Protein AF-H7ELV6-F1 (afdb_monomer)

Nearest PDB structures (foldseek):
  4fs7-assembly1_A  TM=6.264E-01  e=8.150E-05  Bacteroides ovatus ATCC 8483
  6mlx-assembly3_C  TM=6.022E-01  e=8.150E-05  Treponema pallidum
  4gt6-assembly1_A  TM=3.717E-01  e=3.892E-07  Faecalibacterium duncaniae
  4fdw-assembly1_A  TM=3.299E-01  e=2.619E-05  Bacteroides ovatus ATCC 8483
  4fd0-assembly1_A  TM=2.880E-01  e=2.273E-05  Bacteroides caccae ATCC 43185

Secondary structure (DSSP, 8-state):
--HHHHHHHHHHHHHHHHHHHHHHHHHHHHHHTT-TTEEEEEEEE-SSEEEEEEEETTEEEEEEEES-HHHHHHHHHHHHHHHH-TTS-HHHHHHHHHTSSSPBPB--GGGGGG-EE---TTSEEEEEEEEEE---EESS-SEEEEEEEEEE-TTTEE-TTS-----EEEEPTT--EE-TT-EE-TT--EEE--TT--EE-TTTTTT-TT--EEEPPTT----S-----TT--EEE--TT--EE-TTTTTT-TT--EEE--TT--EE-TTTTTT-TT--EEEE-TT--EE-TTTTTT-TT--EEEESS-HHHHHHS---TTHHHH----EEEETTEEEE-

Foldseek 3Di:
DDPVVVVVVVVVVVLVVQQVVLQVVLVVVCVVVVQPAWGKDFLDADQFWTWIWIDGQQETAIWIGGSHSVVCSVQVVQLNVLNSPPVDDLQSSQVSLVPTPTHGEAQDLVRQDSAEGDHHPVQEHEYRHAEEQQEHHYASRQEYEYPHYQEYEACRAVDPPDPHNHAEYEYDPNHAEYEACSHEDQRHAEYEDEQNHQYYYEPVHPNPLNHAEYEDHLNDDCPDPNADDLNHQEYEYDLNNQEQEACQPQNVCNHQAYDDHQNHQEQYASSNANVCNHQEYEAELNHQEYEHNSQFNVQNPAEYEYAADLVSVVNRDYDPCCVPGHNHQWYQYPHGIHGD

Structure (mmCIF, N/CA/C/O backbone):
data_AF-H7ELV6-F1
#
_entry.id   AF-H7ELV6-F1
#
loop_
_atom_site.group_PDB
_atom_site.id
_atom_site.type_symbol
_atom_site.label_atom_id
_atom_site.label_alt_id
_atom_site.label_comp_id
_atom_site.label_asym_id
_atom_site.label_entity_id
_atom_site.label_seq_id
_atom_site.pdbx_PDB_ins_code
_atom_site.Cartn_x
_atom_site.Cartn_y
_atom_site.Cartn_z
_atom_site.occupancy
_atom_site.B_iso_or_equiv
_atom_site.auth_seq_id
_atom_site.auth_comp_id
_atom_site.auth_asym_id
_atom_site.auth_atom_id
_atom_site.pdbx_PDB_model_num
ATOM 1 N N . MET A 1 1 ? -7.374 9.475 54.681 1.00 63.16 1 MET A N 1
ATOM 2 C CA . MET A 1 1 ? -7.732 10.060 53.380 1.00 63.16 1 MET A CA 1
ATOM 3 C C . MET A 1 1 ? -8.240 11.470 53.630 1.00 63.16 1 MET A C 1
ATOM 5 O O . MET A 1 1 ? -9.239 11.604 54.337 1.00 63.16 1 MET A O 1
ATOM 9 N N . ASN A 1 2 ? -7.501 12.491 53.194 1.00 84.44 2 ASN A N 1
ATOM 10 C CA . ASN A 1 2 ? -7.872 13.897 53.400 1.00 84.44 2 ASN A CA 1
ATOM 11 C C . ASN A 1 2 ? -9.104 14.269 52.546 1.00 84.44 2 ASN A C 1
ATOM 13 O O . ASN A 1 2 ? -9.541 13.485 51.697 1.00 84.44 2 ASN A O 1
ATOM 17 N N . ASP A 1 3 ? -9.707 15.432 52.793 1.00 87.44 3 ASP A N 1
ATOM 18 C CA . ASP A 1 3 ? -10.961 15.809 52.123 1.00 87.44 3 ASP A CA 1
ATOM 19 C C . ASP A 1 3 ? -10.804 15.931 50.596 1.00 87.44 3 ASP A C 1
ATOM 21 O O . ASP A 1 3 ? -11.698 15.518 49.856 1.00 87.44 3 ASP A O 1
ATOM 25 N N . ILE A 1 4 ? -9.621 16.334 50.120 1.00 83.31 4 ILE A N 1
ATOM 26 C CA . ILE A 1 4 ? -9.265 16.384 48.691 1.00 83.31 4 ILE A CA 1
ATOM 27 C C . ILE A 1 4 ? -9.230 14.974 48.075 1.00 83.31 4 ILE A C 1
ATOM 29 O O . ILE A 1 4 ? -9.737 14.742 46.977 1.00 83.31 4 ILE A O 1
ATOM 33 N N . GLU A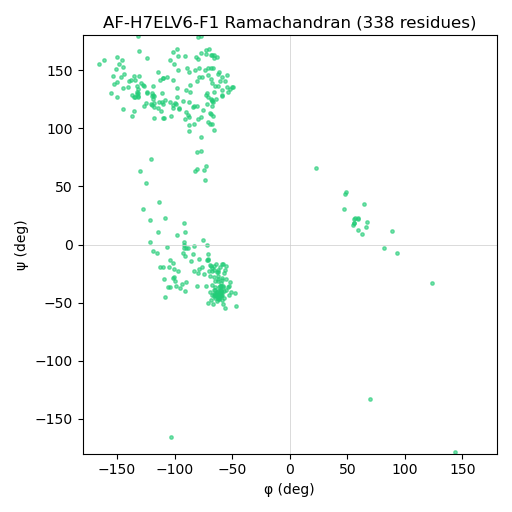 1 5 ? -8.661 13.992 48.770 1.00 81.12 5 GLU A N 1
ATOM 34 C CA . GLU A 1 5 ? -8.611 12.601 48.311 1.00 81.12 5 GLU A CA 1
ATOM 35 C C . GLU A 1 5 ? -10.011 11.956 48.274 1.00 81.12 5 GLU A C 1
ATOM 37 O O . GLU A 1 5 ? -10.306 11.181 47.362 1.00 81.12 5 GLU A O 1
ATOM 42 N N . LYS A 1 6 ? -10.907 12.302 49.213 1.00 80.38 6 LYS A N 1
ATOM 43 C CA . LYS A 1 6 ? -12.321 11.868 49.191 1.00 80.38 6 LYS A CA 1
ATOM 44 C C . LYS A 1 6 ? -13.086 12.455 48.014 1.00 80.38 6 LYS A C 1
ATOM 46 O O . LYS A 1 6 ? -13.849 11.735 47.365 1.00 80.38 6 LYS A O 1
ATOM 51 N N . GLU A 1 7 ? -12.873 13.731 47.725 1.00 81.00 7 GLU A N 1
ATOM 52 C CA . GLU A 1 7 ? -13.510 14.404 46.599 1.00 81.00 7 GLU A CA 1
ATOM 53 C C . GLU A 1 7 ? -13.040 13.818 45.258 1.00 81.00 7 GLU A C 1
ATOM 55 O O . GLU A 1 7 ? -13.865 13.445 44.420 1.00 81.00 7 GLU A O 1
ATOM 60 N N . ASN A 1 8 ? -11.733 13.581 45.109 1.00 73.81 8 ASN A N 1
ATOM 61 C CA . ASN A 1 8 ? -11.161 12.910 43.939 1.00 73.81 8 ASN A CA 1
ATOM 62 C C . ASN A 1 8 ? -11.698 11.479 43.751 1.00 73.81 8 ASN A C 1
ATOM 64 O O . ASN A 1 8 ? -12.028 11.079 42.630 1.00 73.81 8 ASN A O 1
ATOM 68 N N . ALA A 1 9 ? -11.838 10.706 44.833 1.00 77.19 9 ALA A N 1
ATOM 69 C CA . ALA A 1 9 ? -12.403 9.358 44.775 1.00 77.19 9 ALA A CA 1
ATOM 70 C C . ALA A 1 9 ? -13.874 9.364 44.317 1.00 77.19 9 ALA A C 1
ATOM 72 O O . ALA A 1 9 ? -14.276 8.539 43.491 1.00 77.19 9 ALA A O 1
ATOM 73 N N . LYS A 1 10 ? -14.674 10.324 44.802 1.00 78.12 10 LYS A N 1
ATOM 74 C CA . LYS A 1 10 ? -16.074 10.504 44.390 1.00 78.12 10 LYS A CA 1
ATOM 75 C C . LYS A 1 10 ? -16.178 10.874 42.907 1.00 78.12 10 LYS A C 1
ATOM 77 O O . LYS A 1 10 ? -16.979 10.276 42.188 1.00 78.12 10 LYS A O 1
ATOM 82 N N . LEU A 1 11 ? -15.332 11.793 42.438 1.00 71.38 11 LEU A N 1
ATOM 83 C CA . LEU A 1 11 ? -15.274 12.217 41.037 1.00 71.38 11 LEU A CA 1
ATOM 84 C C . LEU A 1 11 ? -14.922 11.048 40.100 1.00 71.38 11 LEU A C 1
ATOM 86 O O . LEU A 1 11 ? -15.542 10.873 39.052 1.00 71.38 11 LEU A O 1
ATOM 90 N N . ASN A 1 12 ? -13.966 10.204 40.499 1.00 72.00 12 ASN A N 1
ATOM 91 C CA . ASN A 1 12 ? -13.575 9.020 39.731 1.00 72.00 12 ASN A CA 1
ATOM 92 C C . ASN A 1 12 ? -14.699 7.981 39.637 1.00 72.00 12 ASN A C 1
ATOM 94 O O . ASN A 1 12 ? -14.910 7.400 38.572 1.00 72.00 12 ASN A O 1
ATOM 98 N N . LYS A 1 13 ? -15.461 7.778 40.719 1.00 76.75 13 LYS A N 1
ATOM 99 C CA . LYS A 1 13 ? -16.608 6.860 40.718 1.00 76.75 13 LYS A CA 1
ATOM 100 C C . LYS A 1 13 ? -17.727 7.342 39.787 1.00 76.75 13 LYS A C 1
ATOM 102 O O . LYS A 1 13 ? -18.306 6.533 39.069 1.00 76.75 13 LYS A O 1
ATOM 107 N N . ILE A 1 14 ? -17.987 8.653 39.743 1.00 70.62 14 ILE A N 1
ATOM 108 C CA . ILE A 1 14 ? -18.952 9.256 38.805 1.00 70.62 14 ILE A CA 1
ATOM 109 C C . ILE A 1 14 ? -18.518 9.020 37.351 1.00 70.62 14 ILE A C 1
ATOM 111 O O . ILE A 1 14 ? -19.332 8.566 36.548 1.00 70.62 14 ILE A O 1
ATOM 115 N N . LYS A 1 15 ? -17.233 9.231 37.026 1.00 67.94 15 LYS A N 1
ATOM 116 C CA . LYS A 1 15 ? -16.690 8.968 35.679 1.00 67.94 15 LYS A CA 1
ATOM 117 C C . LYS A 1 15 ? -16.858 7.509 35.253 1.00 67.94 15 LYS A C 1
ATOM 119 O O . LYS A 1 15 ? -17.277 7.248 34.130 1.00 67.94 15 LYS A O 1
ATOM 124 N N . GLN A 1 16 ? -16.579 6.558 36.149 1.00 70.31 16 GLN A N 1
ATOM 125 C CA . GLN A 1 16 ? -16.774 5.132 35.861 1.00 70.31 16 GLN A CA 1
ATOM 126 C C . GLN A 1 16 ? -18.242 4.796 35.582 1.00 70.31 16 GLN A C 1
ATOM 128 O O . GLN A 1 16 ? -18.536 4.080 34.628 1.00 70.31 16 GLN A O 1
ATOM 133 N N . ILE A 1 17 ? -19.172 5.336 36.375 1.00 71.00 17 ILE A N 1
ATOM 134 C CA . ILE A 1 17 ? -20.610 5.118 36.167 1.00 71.00 17 ILE A CA 1
ATOM 135 C C . ILE A 1 17 ? -21.055 5.694 34.818 1.00 71.00 17 ILE A C 1
ATOM 137 O O . ILE A 1 17 ? -21.758 5.015 34.072 1.00 71.00 17 ILE A O 1
ATOM 141 N N . GLN A 1 18 ? -20.614 6.906 34.466 1.00 68.44 18 GLN A N 1
ATOM 142 C CA . GLN A 1 18 ? -20.913 7.521 33.167 1.00 68.44 18 GLN A CA 1
ATOM 143 C C . GLN A 1 18 ? -20.371 6.685 32.000 1.00 68.44 18 GLN A C 1
ATOM 145 O O . GLN A 1 18 ? -21.092 6.456 31.032 1.00 68.44 18 GLN A O 1
ATOM 150 N N . GLN A 1 19 ? -19.147 6.163 32.112 1.00 67.31 19 GLN A N 1
ATOM 151 C CA . GLN A 1 19 ? -18.540 5.280 31.111 1.00 67.31 19 GLN A CA 1
ATOM 152 C C . GLN A 1 19 ? -19.326 3.973 30.920 1.00 67.31 19 GLN A C 1
ATOM 154 O O . GLN A 1 19 ? -19.602 3.577 29.784 1.00 67.31 19 GLN A O 1
ATOM 159 N N . VAL A 1 20 ? -19.710 3.305 32.013 1.00 70.38 20 VAL A N 1
ATOM 160 C CA . VAL A 1 20 ? -20.520 2.074 31.960 1.00 70.38 20 VAL A CA 1
ATOM 161 C C . VAL A 1 20 ? -21.894 2.360 31.355 1.00 70.38 20 VAL A C 1
ATOM 163 O O . VAL A 1 20 ? -22.342 1.627 30.476 1.00 70.38 20 VAL A O 1
ATOM 166 N N . THR A 1 21 ? -22.526 3.462 31.763 1.00 69.88 21 THR A N 1
ATOM 167 C CA . THR A 1 21 ? -23.839 3.879 31.252 1.00 69.88 21 THR A CA 1
ATOM 168 C C . THR A 1 21 ? -23.778 4.176 29.756 1.00 69.88 21 THR A C 1
ATOM 170 O O . THR A 1 21 ? -24.633 3.701 29.017 1.00 69.88 21 THR A O 1
ATOM 173 N N . ALA A 1 22 ? -22.737 4.875 29.284 1.00 66.25 22 ALA A N 1
ATOM 174 C CA . ALA A 1 22 ? -22.507 5.084 27.855 1.00 66.25 22 ALA A CA 1
ATOM 175 C C . ALA A 1 22 ? -22.425 3.756 27.113 1.00 66.25 22 ALA A C 1
ATOM 1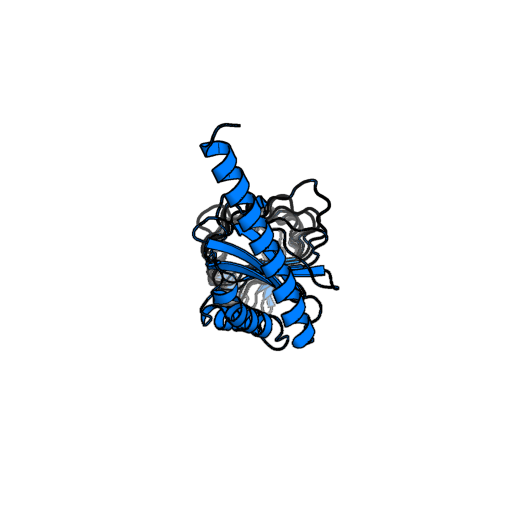77 O O . ALA A 1 22 ? -23.190 3.508 26.190 1.00 66.25 22 ALA A O 1
ATOM 178 N N . THR A 1 23 ? -21.538 2.874 27.566 1.00 67.88 23 THR A N 1
ATOM 179 C CA . THR A 1 23 ? -21.312 1.574 26.928 1.00 67.88 23 THR A CA 1
ATOM 180 C C . THR A 1 23 ? -22.605 0.751 26.854 1.00 67.88 23 THR A C 1
ATOM 182 O O . THR A 1 23 ? -22.881 0.130 25.826 1.00 67.88 23 THR A O 1
ATOM 185 N N . SER A 1 24 ? -23.428 0.785 27.909 1.00 70.12 24 SER A N 1
ATOM 186 C CA . SER A 1 24 ? -24.732 0.111 27.959 1.00 70.12 24 SER A CA 1
ATOM 187 C C . SER A 1 24 ? -25.740 0.710 26.978 1.00 70.12 24 SER A C 1
ATOM 189 O O . SER A 1 24 ? -26.290 -0.028 26.166 1.00 70.12 24 SER A O 1
ATOM 191 N N . LEU A 1 25 ? -25.933 2.034 26.995 1.00 66.94 25 LEU A N 1
ATOM 192 C CA . LEU A 1 25 ? -26.856 2.735 26.092 1.00 66.94 25 LEU A CA 1
ATOM 193 C C . LEU A 1 25 ? -26.479 2.526 24.623 1.00 66.94 25 LEU A C 1
ATOM 195 O O . LEU A 1 25 ? -27.341 2.302 23.780 1.00 66.94 25 LEU A O 1
ATOM 199 N N . PHE A 1 26 ? -25.181 2.527 24.312 1.00 66.88 26 PHE A N 1
ATOM 200 C CA . PHE A 1 26 ? -24.702 2.181 22.976 1.00 66.88 26 PHE A CA 1
ATOM 201 C C . PHE A 1 26 ? -25.036 0.754 22.593 1.00 66.88 26 PHE A C 1
ATOM 203 O O . PHE A 1 26 ? -25.520 0.505 21.493 1.00 66.88 26 PHE A O 1
ATOM 210 N N . SER A 1 27 ? -24.781 -0.184 23.500 1.00 69.25 27 SER A N 1
ATOM 211 C CA . SER A 1 27 ? -25.093 -1.590 23.269 1.00 69.25 27 SER A CA 1
ATOM 212 C C . SER A 1 27 ? -26.591 -1.798 23.024 1.00 69.25 27 SER A C 1
ATOM 214 O O . SER A 1 27 ? -26.957 -2.666 22.238 1.00 69.25 27 SER A O 1
ATOM 216 N N . GLU A 1 28 ? -27.454 -1.007 23.662 1.00 69.69 28 GLU A N 1
ATOM 217 C CA . GLU A 1 28 ? -28.899 -0.991 23.417 1.00 69.69 28 GLU A CA 1
ATOM 218 C C . GLU A 1 28 ? -29.252 -0.376 22.059 1.00 69.69 28 GLU A C 1
ATOM 220 O O . GLU A 1 28 ? -29.910 -1.045 21.268 1.00 69.69 28 GLU A O 1
ATOM 225 N N . ALA A 1 29 ? -28.739 0.810 21.715 1.00 64.88 29 ALA A N 1
ATOM 226 C CA . ALA A 1 29 ? -28.992 1.447 20.416 1.00 64.88 29 ALA A CA 1
ATOM 227 C C . ALA A 1 29 ? -28.544 0.570 19.227 1.00 64.88 29 ALA A C 1
ATOM 229 O O . ALA A 1 29 ? -29.258 0.421 18.233 1.00 64.88 29 ALA A O 1
ATOM 230 N N . ILE A 1 30 ? -27.388 -0.090 19.358 1.00 65.50 30 ILE A N 1
ATOM 231 C CA . ILE A 1 30 ? -26.873 -1.074 18.395 1.00 65.50 30 ILE A CA 1
ATOM 232 C C . ILE A 1 30 ? -27.855 -2.246 18.234 1.00 65.50 30 ILE A C 1
ATOM 234 O O . ILE A 1 30 ? -28.140 -2.662 17.107 1.00 65.50 30 ILE A O 1
ATOM 238 N N . LYS A 1 31 ? -28.394 -2.770 19.346 1.00 71.00 31 LYS A N 1
ATOM 239 C CA . LYS A 1 31 ? -29.400 -3.846 19.331 1.00 71.00 31 LYS A CA 1
ATOM 240 C C . LYS A 1 31 ? -30.703 -3.392 18.677 1.00 71.00 31 LYS A C 1
ATOM 242 O O . LYS A 1 31 ? -31.223 -4.123 17.839 1.00 71.00 31 LYS A O 1
ATOM 247 N N . GLU A 1 32 ? -31.207 -2.208 19.018 1.00 67.50 32 GLU A N 1
ATOM 248 C CA . GLU A 1 32 ? -32.451 -1.648 18.465 1.00 67.50 32 GLU A CA 1
ATOM 249 C C . GLU A 1 32 ? -32.373 -1.446 16.950 1.00 67.50 32 GLU A C 1
ATOM 251 O O . GLU A 1 32 ? -33.335 -1.706 16.230 1.00 67.50 32 GLU A O 1
ATOM 256 N N . LYS A 1 33 ? -31.205 -1.044 16.445 1.00 62.72 33 LYS A N 1
ATOM 257 C CA . LYS A 1 33 ? -30.951 -0.867 15.010 1.00 62.72 33 LYS A CA 1
ATOM 258 C C . LYS A 1 33 ? -30.584 -2.166 14.287 1.00 62.72 33 LYS A C 1
ATOM 260 O O . LYS A 1 33 ? -30.367 -2.151 13.078 1.00 62.72 33 LYS A O 1
ATOM 265 N N . GLY A 1 34 ? -30.500 -3.290 15.003 1.00 63.78 34 GLY A N 1
ATOM 266 C CA . GLY A 1 34 ? -30.145 -4.596 14.442 1.00 63.78 34 GLY A CA 1
ATOM 267 C C . GLY A 1 34 ? -28.700 -4.690 13.940 1.00 63.78 34 GLY A C 1
ATOM 268 O O . GLY A 1 34 ? -28.381 -5.574 13.140 1.00 63.78 34 GLY A O 1
ATOM 269 N N . ILE A 1 35 ? -27.819 -3.793 14.389 1.00 63.03 35 ILE A N 1
ATOM 270 C CA . ILE A 1 35 ? -26.451 -3.678 13.884 1.00 63.03 35 ILE A CA 1
ATOM 271 C C . ILE A 1 35 ? -25.587 -4.702 14.611 1.00 63.03 35 ILE A C 1
ATOM 273 O O . ILE A 1 35 ? -25.240 -4.562 15.778 1.00 63.03 35 ILE A O 1
ATOM 277 N N . LYS A 1 36 ? -25.263 -5.792 13.924 1.00 68.12 36 LYS A N 1
ATOM 278 C CA . LYS A 1 36 ? -24.369 -6.823 14.460 1.00 68.12 36 LYS A CA 1
ATOM 279 C C . LYS A 1 36 ? -22.913 -6.368 14.329 1.00 68.12 36 LYS A C 1
ATOM 281 O O . LYS A 1 36 ? -22.577 -5.613 13.421 1.00 68.12 36 LYS A O 1
ATOM 286 N N . ASP A 1 37 ? -22.062 -6.853 15.230 1.00 73.31 37 ASP A N 1
ATOM 287 C CA . ASP A 1 37 ? -20.609 -6.623 15.220 1.00 73.31 37 ASP A CA 1
ATOM 288 C C . ASP A 1 37 ? -20.176 -5.155 15.424 1.00 73.31 37 ASP A C 1
ATOM 290 O O . ASP A 1 37 ? -19.178 -4.719 14.849 1.00 73.31 37 ASP A O 1
ATOM 294 N N . CYS A 1 38 ? -20.909 -4.391 16.245 1.00 82.56 38 CYS A N 1
ATOM 295 C CA . CYS A 1 38 ? -20.517 -3.044 16.669 1.00 82.56 38 CYS A CA 1
ATOM 296 C C . CYS A 1 38 ? -20.053 -3.013 18.136 1.00 82.56 38 CYS A C 1
ATOM 298 O O . CYS A 1 38 ? -20.611 -3.703 18.990 1.00 82.56 38 CYS A O 1
ATOM 300 N N . SER A 1 39 ? -19.052 -2.188 18.446 1.00 85.06 39 SER A N 1
ATOM 301 C CA . SER A 1 39 ? -18.581 -1.938 19.812 1.00 85.06 39 SER A CA 1
ATOM 302 C C . SER A 1 39 ? -18.085 -0.505 19.977 1.00 85.06 39 SER A C 1
ATOM 304 O O . SER A 1 39 ? -17.428 0.017 19.078 1.00 85.06 39 SER A O 1
ATOM 306 N N . VAL A 1 40 ? -18.320 0.091 21.145 1.00 85.25 40 VAL A N 1
ATOM 307 C CA . VAL A 1 40 ? -17.784 1.406 21.517 1.00 85.25 40 VAL A CA 1
ATOM 308 C C . VAL A 1 40 ? -16.897 1.253 22.742 1.00 85.25 40 VAL A C 1
ATOM 310 O O . VAL A 1 40 ? -17.309 0.676 23.746 1.00 85.25 40 VAL A O 1
ATOM 313 N N . GLU A 1 41 ? -15.682 1.779 22.661 1.00 86.81 41 GLU A N 1
ATOM 314 C CA . GLU A 1 41 ? -14.702 1.752 23.740 1.00 86.81 41 GLU A CA 1
ATOM 315 C C . GLU A 1 41 ? -14.254 3.175 24.080 1.00 86.81 41 GLU A C 1
ATOM 317 O O . GLU A 1 41 ? -13.898 3.954 23.199 1.00 86.81 41 GLU A O 1
ATOM 322 N N . ILE A 1 42 ? -14.260 3.533 25.365 1.00 86.44 42 ILE A N 1
ATOM 323 C CA . ILE A 1 42 ? -13.750 4.829 25.827 1.00 86.44 42 ILE A CA 1
ATOM 324 C C . ILE A 1 42 ? -12.246 4.687 26.087 1.00 86.44 42 ILE A C 1
ATOM 326 O O . ILE A 1 42 ? -11.829 4.147 27.110 1.00 86.44 42 ILE A O 1
ATOM 330 N N . ILE A 1 43 ? -11.434 5.200 25.162 1.00 88.81 43 ILE A N 1
ATOM 331 C CA . ILE A 1 43 ? -9.962 5.147 25.205 1.00 88.81 43 ILE A CA 1
ATOM 332 C C . ILE A 1 43 ? -9.402 6.109 26.260 1.00 88.81 43 ILE A C 1
ATOM 334 O O . ILE A 1 43 ? -8.386 5.843 26.910 1.00 88.81 43 ILE A O 1
ATOM 338 N N . LYS A 1 44 ? -10.057 7.261 26.426 1.00 88.56 44 LYS A N 1
ATOM 339 C CA . LYS A 1 44 ? -9.714 8.265 27.436 1.00 88.56 44 LYS A CA 1
ATOM 340 C C . LYS A 1 44 ? -10.969 9.010 27.863 1.00 88.56 44 LYS A C 1
ATOM 342 O O . LYS A 1 44 ? -11.769 9.394 27.019 1.00 88.56 44 LYS A O 1
ATOM 347 N N . SER A 1 45 ? -11.077 9.287 29.156 1.00 84.50 45 SER A N 1
ATOM 348 C CA . SER A 1 45 ? -12.101 10.166 29.714 1.00 84.50 45 SER A CA 1
ATOM 349 C C . SER A 1 45 ? -11.455 11.243 30.583 1.00 84.50 45 SER A C 1
ATOM 351 O O . SER A 1 45 ? -10.511 10.980 31.335 1.00 84.50 45 SER A O 1
ATOM 353 N N . THR A 1 46 ? -11.934 12.474 30.455 1.00 82.12 46 THR A N 1
ATOM 354 C CA . THR A 1 46 ? -11.538 13.632 31.265 1.00 82.12 46 THR A CA 1
ATOM 355 C C . THR A 1 46 ? -12.787 14.367 31.754 1.00 82.12 46 THR A C 1
ATOM 357 O O . THR A 1 46 ? -13.902 13.973 31.439 1.00 82.12 46 THR A O 1
ATOM 360 N N . MET A 1 47 ? -12.617 15.446 32.525 1.00 75.38 47 MET A N 1
ATOM 361 C CA . MET A 1 47 ? -13.756 16.280 32.939 1.00 75.38 47 MET A CA 1
ATOM 362 C C . MET A 1 47 ? -14.418 17.032 31.773 1.00 75.38 47 MET A C 1
ATOM 364 O O . MET A 1 47 ? -15.571 17.418 31.901 1.00 75.38 47 MET A O 1
ATOM 368 N N . ALA A 1 48 ? -13.700 17.255 30.667 1.00 79.25 48 ALA A N 1
ATOM 369 C CA . ALA A 1 48 ? -14.189 18.043 29.534 1.00 79.25 48 ALA A CA 1
ATOM 370 C C . ALA A 1 48 ? -14.617 17.171 28.344 1.00 79.25 48 ALA A C 1
ATOM 372 O O . ALA A 1 48 ? -15.582 17.478 27.651 1.00 79.25 48 ALA A O 1
ATOM 373 N N . GLU A 1 49 ? -13.897 16.077 28.103 1.00 85.81 49 GLU A N 1
ATOM 374 C CA . GLU A 1 49 ? -14.016 15.297 26.872 1.00 85.81 49 GLU A CA 1
ATOM 375 C C . GLU A 1 49 ? -13.758 13.806 27.087 1.00 85.81 49 GLU A C 1
ATOM 377 O O . GLU A 1 49 ? -13.000 13.399 27.980 1.00 85.81 49 GLU A O 1
ATOM 382 N N . ASN A 1 50 ? -14.337 13.018 26.187 1.00 87.62 50 ASN A N 1
ATOM 383 C CA . ASN A 1 50 ? -14.074 11.606 25.982 1.00 87.62 50 ASN A CA 1
ATOM 384 C C . ASN A 1 50 ? -13.436 11.388 24.605 1.00 87.62 50 ASN A C 1
ATOM 386 O O . ASN A 1 50 ? -13.741 12.089 23.641 1.00 87.62 50 ASN A O 1
ATOM 390 N N . ILE A 1 51 ? -12.576 10.377 24.509 1.00 91.19 51 ILE A N 1
ATOM 391 C CA . ILE A 1 51 ? -12.090 9.838 23.240 1.00 91.19 51 ILE A CA 1
ATOM 392 C C . ILE A 1 51 ? -12.634 8.429 23.108 1.00 91.19 51 ILE A C 1
ATOM 394 O O . ILE A 1 51 ? -12.402 7.584 23.977 1.00 91.19 51 ILE A O 1
ATOM 398 N N . LEU A 1 52 ? -13.355 8.206 22.022 1.00 90.25 52 LEU A N 1
ATOM 399 C CA . LEU A 1 52 ? -14.067 6.977 21.731 1.00 90.25 52 LEU A CA 1
ATOM 400 C C . LEU A 1 52 ? -13.380 6.255 20.581 1.00 90.25 52 LEU A C 1
ATOM 402 O O . LEU A 1 52 ? -12.941 6.890 19.626 1.00 90.25 52 LEU A O 1
ATOM 406 N N . LEU A 1 53 ? -13.345 4.934 20.655 1.00 92.50 53 LEU A N 1
ATOM 407 C CA . LEU A 1 53 ? -13.103 4.050 19.530 1.00 92.50 53 LEU A CA 1
ATOM 408 C C . LEU A 1 53 ? -14.424 3.353 19.216 1.00 92.50 53 LEU A C 1
ATOM 410 O O . LEU A 1 53 ? -14.890 2.516 19.990 1.00 92.50 53 LEU A O 1
ATOM 414 N N . VAL A 1 54 ? -15.030 3.717 18.093 1.00 92.25 54 VAL A N 1
ATOM 415 C CA . VAL A 1 54 ? -16.228 3.053 17.579 1.00 92.25 54 VAL A CA 1
ATOM 416 C C . VAL A 1 54 ? -15.778 2.058 16.521 1.00 92.25 54 VAL A C 1
ATOM 418 O O . VAL A 1 54 ? -15.046 2.409 15.598 1.00 92.25 54 VAL A O 1
ATOM 421 N N . ASN A 1 55 ? -16.193 0.806 16.668 1.00 92.38 55 ASN A N 1
ATOM 422 C CA . ASN A 1 55 ? -15.964 -0.238 15.683 1.00 92.38 55 ASN A CA 1
ATOM 423 C C . ASN A 1 55 ? -17.292 -0.772 15.163 1.00 92.38 55 ASN A C 1
ATOM 425 O O . ASN A 1 55 ? -18.165 -1.065 15.969 1.00 92.38 55 ASN A O 1
ATOM 429 N N . VAL A 1 56 ? -17.403 -0.964 13.850 1.00 91.62 56 VAL A N 1
ATOM 430 C CA . VAL A 1 56 ? -18.522 -1.656 13.197 1.00 91.62 56 VAL A CA 1
ATOM 431 C C . VAL A 1 56 ? -17.954 -2.605 12.153 1.00 91.62 56 VAL A C 1
ATOM 433 O O . VAL A 1 56 ? -17.350 -2.153 11.183 1.00 91.62 56 VAL A O 1
ATOM 436 N N . LYS A 1 57 ? -18.119 -3.920 12.332 1.00 89.88 57 LYS A N 1
ATOM 437 C CA . LYS A 1 57 ? -17.674 -4.948 11.370 1.00 89.88 57 LYS A CA 1
ATOM 438 C C . LYS A 1 57 ? -16.227 -4.743 10.896 1.00 89.88 57 LYS A C 1
ATOM 440 O O . LYS A 1 57 ? -15.921 -4.867 9.712 1.00 89.88 57 LYS A O 1
ATOM 445 N N . GLY A 1 58 ? -15.318 -4.420 11.816 1.00 93.00 58 GLY A N 1
ATOM 446 C CA . GLY A 1 58 ? -13.908 -4.186 11.490 1.00 93.00 58 GLY A CA 1
ATOM 447 C C . GLY A 1 58 ? -13.573 -2.787 10.956 1.00 93.00 58 GLY A C 1
ATOM 448 O O . GLY A 1 58 ? -12.396 -2.501 10.764 1.00 93.00 58 GLY A O 1
ATOM 449 N N . ASN A 1 59 ? -14.552 -1.903 10.757 1.00 94.88 59 ASN A N 1
ATOM 450 C CA . ASN A 1 59 ? -14.323 -0.482 10.505 1.00 94.88 59 ASN A CA 1
ATOM 451 C C . ASN A 1 59 ? -14.155 0.246 11.840 1.00 94.88 59 ASN A C 1
ATOM 453 O O . ASN A 1 59 ? -15.070 0.233 12.655 1.00 94.88 59 ASN A O 1
ATOM 457 N N . ASN A 1 60 ? -13.000 0.859 12.075 1.00 96.00 60 ASN A N 1
ATOM 458 C CA . ASN A 1 60 ? -12.633 1.523 13.323 1.00 96.00 60 ASN A CA 1
ATOM 459 C C . ASN A 1 60 ? -12.559 3.031 13.096 1.00 96.00 60 ASN A C 1
ATOM 461 O O . ASN A 1 60 ? -11.867 3.467 12.181 1.00 96.00 60 ASN A O 1
ATOM 465 N N . VAL A 1 61 ? -13.198 3.823 13.950 1.00 95.94 61 VAL A N 1
ATOM 466 C CA . VAL A 1 61 ? -13.099 5.285 13.926 1.00 95.94 61 VAL A CA 1
ATOM 467 C C . VAL A 1 61 ? -12.833 5.815 15.327 1.00 95.94 61 VAL A C 1
ATOM 469 O O . VAL A 1 61 ? -13.466 5.395 16.300 1.00 95.94 61 VAL A O 1
ATOM 472 N N . LEU A 1 62 ? -11.871 6.728 15.427 1.00 93.94 62 LEU A N 1
ATOM 473 C CA . LEU A 1 62 ? -11.628 7.480 16.649 1.00 93.94 62 LEU A CA 1
ATOM 474 C C . LEU A 1 62 ? -12.451 8.760 16.629 1.00 93.94 62 LEU A C 1
ATOM 476 O O . LEU A 1 62 ? -12.390 9.496 15.649 1.00 93.94 62 LEU A O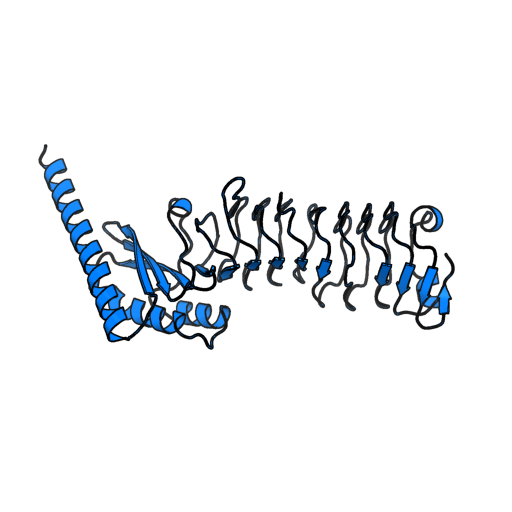 1
ATOM 480 N N . LEU A 1 63 ? -13.143 9.062 17.729 1.00 93.19 63 LEU A N 1
ATOM 481 C CA . LEU A 1 63 ? -13.989 10.253 17.863 1.00 93.19 63 LEU A CA 1
ATOM 482 C C . LEU A 1 63 ? -13.704 11.007 19.157 1.00 93.19 63 LEU A C 1
ATOM 484 O O . LEU A 1 63 ? -13.431 10.401 20.196 1.00 93.19 63 LEU A O 1
ATOM 488 N N . LYS A 1 64 ? -13.802 12.335 19.105 1.00 92.44 64 LYS A N 1
ATOM 489 C CA . LYS A 1 64 ? -13.757 13.197 20.285 1.00 92.44 64 LYS A CA 1
ATOM 490 C C . LYS A 1 64 ? -15.183 13.605 20.626 1.00 92.44 64 LYS A C 1
ATOM 492 O O . LYS A 1 64 ? -15.836 14.245 19.815 1.00 92.44 64 LYS A O 1
ATOM 497 N N . ALA A 1 65 ? -15.640 13.256 21.820 1.00 89.19 65 ALA A N 1
ATOM 498 C CA . ALA A 1 65 ? -16.998 13.513 22.285 1.00 89.19 65 ALA A CA 1
ATOM 499 C C . ALA A 1 65 ? -16.995 14.307 23.598 1.00 89.19 65 ALA A C 1
ATOM 501 O O . ALA A 1 65 ? -15.991 14.330 24.318 1.00 89.19 65 ALA A O 1
ATOM 502 N N . SER A 1 66 ? -18.115 14.951 23.934 1.00 84.56 66 SER A N 1
ATOM 503 C CA . SER A 1 66 ? -18.251 15.634 25.224 1.00 84.56 66 SER A CA 1
ATOM 504 C C . SER A 1 66 ? -18.237 14.632 26.388 1.00 84.56 66 SER A C 1
ATOM 506 O O . SER A 1 66 ? -18.462 13.425 26.224 1.00 84.56 66 SER A O 1
ATOM 508 N N . ALA A 1 67 ? -17.953 15.122 27.598 1.00 77.62 67 ALA A N 1
ATOM 509 C CA . ALA A 1 67 ? -18.030 14.303 28.808 1.00 77.62 67 ALA A CA 1
ATOM 510 C C . ALA A 1 67 ? -19.459 13.775 29.080 1.00 77.62 67 ALA A C 1
ATOM 512 O O . ALA A 1 67 ? -19.618 12.737 29.725 1.00 77.62 67 ALA A O 1
ATOM 513 N N . ASN A 1 68 ? -20.490 14.453 28.563 1.00 77.44 68 ASN A N 1
ATOM 514 C CA . ASN A 1 68 ? -21.891 14.095 28.746 1.00 77.44 68 ASN A CA 1
ATOM 515 C C . ASN A 1 68 ? -22.392 13.167 27.630 1.00 77.44 68 ASN A C 1
ATOM 517 O O . ASN A 1 68 ? -22.641 13.581 26.505 1.00 77.44 68 ASN A O 1
ATOM 521 N N . VAL A 1 69 ? -22.606 11.903 27.984 1.00 70.19 69 VAL A N 1
ATOM 522 C CA . VAL A 1 69 ? -23.046 10.817 27.091 1.00 70.19 69 VAL A CA 1
ATOM 523 C C . VAL A 1 69 ? -24.284 11.154 26.260 1.00 70.19 69 VAL A C 1
ATOM 525 O O . VAL A 1 69 ? -24.348 10.816 25.079 1.00 70.19 69 VAL A O 1
ATOM 528 N N . GLN A 1 70 ? -25.262 11.824 26.869 1.00 73.62 70 GLN A N 1
ATOM 529 C CA . GLN A 1 70 ? -26.548 12.103 26.225 1.00 73.62 70 GLN A CA 1
ATOM 530 C C . GLN A 1 70 ? -26.418 13.080 25.051 1.00 73.62 70 GLN A C 1
ATOM 532 O O . GLN A 1 70 ? -27.280 13.106 24.179 1.00 73.62 70 GLN A O 1
ATOM 537 N N . GLU A 1 71 ? -25.335 13.857 24.995 1.00 79.19 71 GLU A N 1
ATOM 538 C CA . GLU A 1 71 ? -25.118 14.849 23.940 1.00 79.19 71 GLU A CA 1
ATOM 539 C C . GLU A 1 71 ? -24.607 14.231 22.637 1.00 79.19 71 GLU A C 1
ATOM 541 O O . GLU 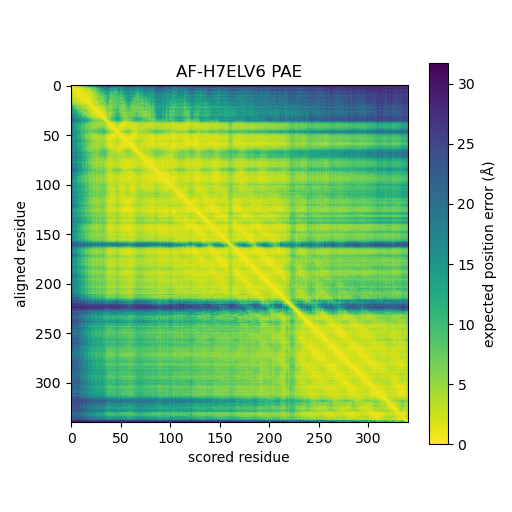A 1 71 ? -24.815 14.808 21.577 1.00 79.19 71 GLU A O 1
ATOM 546 N N . TRP A 1 72 ? -23.954 13.066 22.692 1.00 79.38 72 TRP A N 1
ATOM 547 C CA . TRP A 1 72 ? -23.264 12.488 21.532 1.00 79.38 72 TRP A CA 1
ATOM 548 C C . TRP A 1 72 ? -23.805 11.123 21.085 1.00 79.38 72 TRP A C 1
ATOM 550 O O . TRP A 1 72 ? -23.410 10.619 20.033 1.00 79.38 72 TRP A O 1
ATOM 560 N N . ILE A 1 73 ? -24.749 10.535 21.828 1.00 74.69 73 ILE A N 1
ATOM 561 C CA . ILE A 1 73 ? -25.375 9.239 21.504 1.00 74.69 73 ILE A CA 1
ATOM 562 C C . ILE A 1 73 ? -26.027 9.225 20.110 1.00 74.69 73 ILE A C 1
ATOM 564 O O . ILE A 1 73 ? -25.778 8.318 19.316 1.00 74.69 73 ILE A O 1
ATOM 568 N N . GLY A 1 74 ? -26.797 10.267 19.773 1.00 76.75 74 GLY A N 1
ATOM 569 C CA . GLY A 1 74 ? -27.476 10.378 18.476 1.00 76.75 74 GLY A CA 1
ATOM 570 C C . GLY A 1 74 ? -26.518 10.598 17.303 1.00 76.75 74 GLY A C 1
ATOM 571 O O . GLY A 1 74 ? -26.798 10.183 16.180 1.00 76.75 74 GLY A O 1
ATOM 572 N N . ASP A 1 75 ? -25.362 11.203 17.559 1.00 84.19 75 ASP A N 1
ATOM 573 C CA . ASP A 1 75 ? -24.355 11.465 16.534 1.00 84.19 75 ASP A CA 1
ATOM 574 C C . ASP A 1 75 ? -23.505 10.237 16.233 1.00 84.19 75 ASP A C 1
ATOM 576 O O . ASP A 1 75 ? -23.199 9.964 15.072 1.00 84.19 75 ASP A O 1
ATOM 580 N N . VAL A 1 76 ? -23.210 9.426 17.249 1.00 81.75 76 VAL A N 1
ATOM 581 C CA . VAL A 1 76 ? -22.565 8.133 17.018 1.00 81.75 76 VAL A CA 1
ATOM 582 C C . VAL A 1 76 ? -23.482 7.181 16.250 1.00 81.75 76 VAL A C 1
ATOM 584 O O . VAL A 1 76 ? -22.972 6.384 15.470 1.00 81.75 76 VAL A O 1
ATOM 587 N N . GLN A 1 77 ? -24.813 7.293 16.346 1.00 80.38 77 GLN A N 1
ATOM 588 C CA . GLN A 1 77 ? -25.694 6.515 15.466 1.00 80.38 77 GLN A CA 1
ATOM 589 C C . GLN A 1 77 ? -25.446 6.827 13.982 1.00 80.38 77 GLN A C 1
ATOM 591 O O . GLN A 1 77 ? -25.319 5.903 13.185 1.00 80.38 77 GLN A O 1
ATOM 596 N N . LYS A 1 78 ? -25.289 8.107 13.614 1.00 87.00 78 LYS A N 1
ATOM 597 C CA . LYS A 1 78 ? -24.972 8.511 12.228 1.00 87.00 78 LYS A CA 1
ATOM 598 C C . LYS A 1 78 ? -23.648 7.905 11.755 1.00 87.00 78 LYS A C 1
ATOM 600 O O . LYS A 1 78 ? -23.505 7.537 10.594 1.00 87.00 78 LYS A O 1
ATOM 605 N N . ILE A 1 79 ? -22.685 7.794 12.667 1.00 90.12 79 ILE A N 1
ATOM 606 C CA . ILE A 1 79 ? -21.383 7.174 12.409 1.00 90.12 79 ILE A CA 1
ATOM 607 C C . ILE A 1 79 ? -21.539 5.679 12.191 1.00 90.12 79 ILE A C 1
ATOM 609 O O . ILE A 1 79 ? -21.023 5.149 11.214 1.00 90.12 79 ILE A O 1
ATOM 613 N N . VAL A 1 80 ? -22.278 5.000 13.064 1.00 87.50 80 VAL A N 1
ATOM 614 C CA . VAL A 1 80 ? -22.546 3.571 12.920 1.00 87.50 80 VAL A CA 1
ATOM 615 C C . VAL A 1 80 ? -23.274 3.290 11.600 1.00 87.50 80 VAL A C 1
ATOM 617 O O . VAL A 1 80 ? -22.906 2.341 10.908 1.00 87.50 80 VAL A O 1
ATOM 620 N N . ASP A 1 81 ? -24.229 4.135 11.207 1.00 86.25 81 ASP A N 1
ATOM 621 C CA . ASP A 1 81 ? -24.926 4.036 9.920 1.00 86.25 81 ASP A CA 1
ATOM 622 C C . ASP A 1 81 ? -23.943 4.194 8.744 1.00 86.25 81 ASP A C 1
ATOM 624 O O . ASP A 1 81 ? -23.942 3.374 7.826 1.00 86.25 81 ASP A O 1
ATOM 628 N N . ALA A 1 82 ? -23.044 5.185 8.799 1.00 90.94 82 ALA A N 1
ATOM 629 C CA . ALA A 1 82 ? -22.012 5.389 7.780 1.00 90.94 82 ALA A CA 1
ATOM 630 C C . ALA A 1 82 ? -21.034 4.204 7.676 1.00 90.94 82 ALA A C 1
ATOM 632 O O . ALA A 1 82 ? -20.669 3.806 6.572 1.00 90.94 82 ALA A O 1
ATOM 633 N N . LEU A 1 83 ? -20.630 3.616 8.807 1.00 90.88 83 LEU A N 1
ATOM 634 C CA . LEU A 1 83 ? -19.713 2.471 8.851 1.00 90.88 83 LEU A CA 1
ATOM 635 C C . LEU A 1 83 ? -20.372 1.133 8.475 1.00 90.88 83 LEU A C 1
ATOM 637 O O . LEU A 1 83 ? -19.662 0.169 8.178 1.00 90.88 83 LEU A O 1
ATOM 641 N N . SER A 1 84 ? -21.704 1.051 8.547 1.00 86.94 84 SER A N 1
ATOM 642 C CA . SER A 1 84 ? -22.479 -0.159 8.235 1.00 86.94 84 SER A CA 1
ATOM 643 C C . SER A 1 84 ? -22.801 -0.301 6.748 1.00 86.94 84 SER A C 1
ATOM 645 O O . SER A 1 84 ? -23.229 -1.376 6.324 1.00 86.94 84 SER A O 1
ATOM 647 N N . ASP A 1 85 ? -22.618 0.762 5.965 1.00 86.62 85 ASP A N 1
ATOM 648 C CA . ASP A 1 85 ? -22.897 0.778 4.533 1.00 86.62 85 ASP A CA 1
ATOM 649 C C . ASP A 1 85 ? -21.784 0.066 3.750 1.00 86.62 85 ASP A C 1
ATOM 651 O O . ASP A 1 85 ? -20.766 0.650 3.381 1.00 86.62 85 ASP A O 1
ATOM 655 N N . GLU A 1 86 ? -21.981 -1.230 3.506 1.00 83.75 86 GLU A N 1
ATOM 656 C CA . GLU A 1 86 ? -21.024 -2.082 2.790 1.00 83.75 86 GLU A CA 1
ATOM 657 C C . GLU A 1 86 ? -20.930 -1.767 1.285 1.00 83.75 86 GLU A C 1
ATOM 659 O O . GLU A 1 86 ? -20.046 -2.301 0.616 1.00 83.75 86 GLU A O 1
ATOM 664 N N . THR A 1 87 ? -21.812 -0.913 0.748 1.00 88.00 87 THR A N 1
ATOM 665 C CA . THR A 1 87 ? -21.787 -0.516 -0.672 1.00 88.00 87 THR A CA 1
ATOM 666 C C . THR A 1 87 ? -20.799 0.612 -0.952 1.00 88.00 87 THR A C 1
ATOM 668 O O . THR A 1 87 ? -20.325 0.744 -2.079 1.00 88.00 87 THR A O 1
ATOM 671 N N . LYS A 1 88 ? -20.461 1.401 0.075 1.00 91.94 88 LYS A N 1
ATOM 672 C CA . LYS A 1 88 ? -19.549 2.536 -0.040 1.00 91.94 88 LYS A CA 1
ATOM 673 C C . LYS A 1 88 ? -18.090 2.099 -0.024 1.00 91.94 88 LYS A C 1
ATOM 675 O O . LYS A 1 88 ? -17.661 1.252 0.765 1.00 91.94 88 LYS A O 1
ATOM 680 N N . SER A 1 89 ? -17.298 2.755 -0.859 1.00 92.69 89 SER A N 1
ATOM 681 C CA . SER A 1 89 ? -15.843 2.745 -0.763 1.00 92.69 89 SER A CA 1
ATOM 682 C C . SER A 1 89 ? -15.370 3.380 0.550 1.00 92.69 89 SER A C 1
ATOM 684 O O . SER A 1 89 ? -16.079 4.154 1.196 1.00 92.69 89 SER A O 1
ATOM 686 N N . SER A 1 90 ? -14.128 3.095 0.940 1.00 92.94 90 SER A N 1
ATOM 687 C CA . SER A 1 90 ? -13.529 3.680 2.143 1.00 92.94 90 SER A CA 1
ATOM 688 C C . SER A 1 90 ? -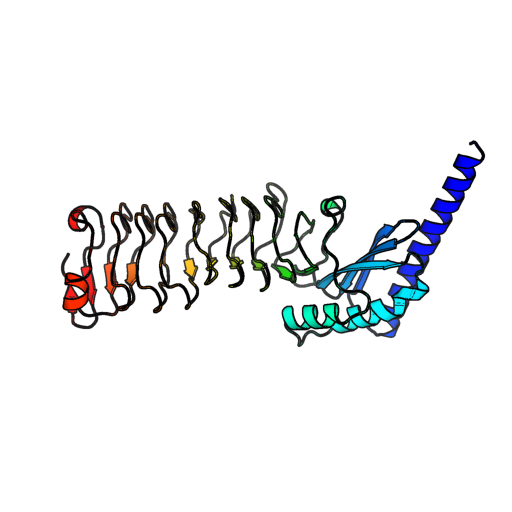13.503 5.214 2.103 1.00 92.94 90 SER A C 1
ATOM 690 O O . SER A 1 90 ? -13.762 5.850 3.120 1.00 92.94 90 SER A O 1
ATOM 692 N N . ASN A 1 91 ? -13.273 5.820 0.937 1.00 91.69 91 ASN A N 1
ATOM 693 C CA . ASN A 1 91 ? -13.283 7.278 0.800 1.00 91.69 91 ASN A CA 1
ATOM 694 C C . ASN A 1 91 ? -14.698 7.855 0.957 1.00 91.69 91 ASN A C 1
ATOM 696 O O . ASN A 1 91 ? -14.873 8.832 1.675 1.00 91.69 91 ASN A O 1
ATOM 700 N N . GLU A 1 92 ? -15.725 7.215 0.388 1.00 95.12 92 GLU A N 1
ATOM 701 C CA . GLU A 1 92 ? -17.120 7.647 0.573 1.00 95.12 92 GLU A CA 1
ATOM 702 C C . GLU A 1 92 ? -17.583 7.517 2.030 1.00 95.12 92 GLU A C 1
ATOM 704 O O . GLU A 1 92 ? -18.324 8.370 2.525 1.00 95.12 92 GLU A O 1
ATOM 709 N N . ILE A 1 93 ? -17.141 6.466 2.737 1.00 94.94 93 ILE A N 1
ATOM 710 C CA . ILE A 1 93 ? -17.372 6.328 4.181 1.00 94.94 93 ILE A CA 1
ATOM 711 C C . ILE A 1 93 ? -16.678 7.472 4.921 1.00 94.94 93 ILE A C 1
ATOM 713 O O . ILE A 1 93 ? -17.310 8.127 5.749 1.00 94.94 93 ILE A O 1
ATOM 717 N N . PHE A 1 94 ? -15.406 7.744 4.620 1.00 95.75 94 PHE A N 1
ATOM 718 C CA . PHE A 1 94 ? -14.663 8.829 5.256 1.00 95.75 94 PHE A CA 1
ATOM 719 C C . PHE A 1 94 ? -15.343 10.188 5.035 1.00 95.75 94 PHE A C 1
ATOM 721 O O . PHE A 1 94 ? -15.610 10.892 6.006 1.00 95.75 94 PHE A O 1
ATOM 728 N N . ASP A 1 95 ? -15.744 10.512 3.806 1.00 95.00 95 ASP A N 1
ATOM 729 C CA . ASP A 1 95 ? -16.468 11.746 3.480 1.00 95.00 95 ASP A CA 1
ATOM 730 C C . ASP A 1 95 ? -17.809 11.865 4.215 1.00 95.00 95 ASP A C 1
ATOM 732 O O . ASP A 1 95 ? -18.217 12.961 4.612 1.00 95.00 95 ASP A O 1
ATOM 736 N N . ALA A 1 96 ? -18.517 10.749 4.413 1.00 95.12 96 ALA A N 1
ATOM 737 C CA . ALA A 1 96 ? -19.740 10.728 5.208 1.00 95.12 96 ALA A CA 1
ATOM 738 C C . ALA A 1 96 ? -19.451 10.997 6.692 1.00 95.12 96 ALA A C 1
ATOM 740 O O . ALA A 1 96 ? -20.145 11.808 7.308 1.00 95.12 96 ALA A O 1
ATOM 741 N N . LEU A 1 97 ? -18.403 10.379 7.252 1.00 95.31 97 LEU A N 1
ATOM 742 C CA . LEU A 1 97 ? -17.966 10.612 8.633 1.00 95.31 97 LEU A CA 1
ATOM 743 C C . LEU A 1 97 ? -17.568 12.077 8.859 1.00 95.31 97 LEU A C 1
ATOM 745 O O . LEU A 1 97 ? -17.918 12.657 9.887 1.00 95.31 97 LEU A O 1
ATOM 749 N N . MET A 1 98 ? -16.910 12.702 7.879 1.00 94.69 98 MET A N 1
ATOM 750 C CA . MET A 1 98 ? -16.511 14.114 7.918 1.00 94.69 98 MET A CA 1
ATOM 751 C C . MET A 1 98 ? -17.690 15.092 7.984 1.00 94.69 98 MET A C 1
ATOM 753 O O . MET A 1 98 ? -17.525 16.216 8.450 1.00 94.69 98 MET A O 1
ATOM 757 N N . LYS A 1 99 ? -18.880 14.680 7.534 1.00 94.06 99 LYS A N 1
ATOM 758 C CA . LYS A 1 99 ? -20.107 15.495 7.569 1.00 94.06 99 LYS A CA 1
ATOM 759 C C . LYS A 1 99 ? -20.891 15.340 8.873 1.00 94.06 99 LYS A C 1
ATOM 761 O O . LYS A 1 99 ? -21.923 15.987 9.047 1.00 94.06 99 LYS A O 1
ATOM 766 N N . THR A 1 100 ? -20.443 14.470 9.775 1.00 91.69 100 THR A N 1
ATOM 767 C CA . THR A 1 100 ? -21.063 14.310 11.092 1.00 91.69 100 THR A CA 1
ATOM 768 C C . THR A 1 100 ? -20.582 15.397 12.057 1.00 91.69 100 THR A C 1
ATOM 770 O O . THR A 1 100 ? -19.546 16.024 11.854 1.00 91.69 100 THR A O 1
ATOM 773 N N . SER A 1 101 ? -21.322 15.619 13.142 1.00 90.62 101 SER A N 1
ATOM 774 C CA . SER A 1 101 ? -20.908 16.501 14.247 1.00 90.62 101 SER A CA 1
ATOM 775 C C . SER A 1 101 ? -19.769 15.920 15.094 1.00 90.62 101 SER A C 1
ATOM 777 O O . SER A 1 101 ? -19.151 16.649 15.867 1.00 90.62 101 SER A O 1
ATOM 779 N N . LEU A 1 102 ? -19.470 14.627 14.939 1.00 90.31 102 LEU A N 1
ATOM 780 C CA . LEU A 1 102 ? -18.353 13.928 15.568 1.00 90.31 102 LEU A CA 1
ATOM 781 C C . LEU A 1 102 ? -17.462 13.348 14.459 1.00 90.31 102 LEU A C 1
ATOM 783 O O . LEU A 1 102 ? -17.503 12.148 14.207 1.00 90.31 102 LEU A O 1
ATOM 787 N N . PRO A 1 103 ? -16.683 14.169 13.744 1.00 94.19 103 PRO A N 1
ATOM 788 C CA . PRO A 1 103 ? -15.809 13.657 12.698 1.00 94.19 103 PRO A CA 1
ATOM 789 C C . PRO A 1 103 ? -14.674 12.794 13.288 1.00 94.19 103 PRO A C 1
ATOM 791 O O . PRO A 1 103 ? -14.372 12.893 14.486 1.00 94.19 103 PRO A O 1
ATOM 794 N N . PRO A 1 104 ? -14.006 11.970 12.456 1.00 95.56 104 PRO A N 1
ATOM 795 C CA . PRO A 1 104 ? -12.812 11.238 12.867 1.00 95.56 104 PRO A CA 1
ATOM 796 C C . PRO A 1 104 ? -11.758 12.195 13.440 1.00 95.56 104 PRO A C 1
ATOM 798 O O . PRO A 1 104 ? -11.515 13.240 12.844 1.00 95.56 104 PRO A O 1
ATOM 801 N N . LEU A 1 105 ? -11.109 11.866 14.561 1.00 94.56 105 LEU A N 1
ATOM 802 C CA . LEU A 1 105 ? -10.008 12.691 15.090 1.00 94.56 105 LEU A CA 1
ATOM 803 C C . LEU A 1 105 ? -8.623 12.167 14.692 1.00 94.56 105 LEU A C 1
ATOM 805 O O . LEU A 1 105 ? -8.452 10.997 14.346 1.00 94.56 105 LEU A O 1
ATOM 809 N N . GLU A 1 106 ? -7.616 13.034 14.814 1.00 93.75 106 GLU A N 1
ATOM 810 C CA . GLU A 1 106 ? -6.211 12.619 14.828 1.00 93.75 106 GLU A CA 1
ATOM 811 C C . GLU A 1 106 ? -5.911 11.767 16.061 1.00 93.75 106 GLU A C 1
ATOM 813 O O . GLU A 1 106 ? -6.297 12.115 17.176 1.00 93.75 106 GLU A O 1
ATOM 818 N N . ILE A 1 107 ? -5.176 10.667 15.883 1.00 90.31 107 ILE A N 1
ATOM 819 C CA . ILE A 1 107 ? -4.785 9.788 16.988 1.00 90.31 107 ILE A CA 1
ATOM 820 C C . ILE A 1 107 ? -3.791 10.523 17.897 1.00 90.31 107 ILE A C 1
ATOM 822 O O . ILE A 1 107 ? -2.641 10.749 17.507 1.00 90.31 107 ILE A O 1
ATOM 826 N N . PRO A 1 108 ? -4.157 10.860 19.150 1.00 89.31 108 PRO A N 1
ATOM 827 C CA . PRO A 1 108 ? -3.248 11.607 20.003 1.00 89.31 108 PRO A CA 1
ATOM 828 C C . PRO A 1 108 ? -2.017 10.762 20.328 1.00 89.31 108 PRO A C 1
ATOM 830 O O . PRO A 1 108 ? -2.147 9.635 20.802 1.00 89.31 108 PRO A O 1
ATOM 833 N N . LYS A 1 109 ? -0.814 11.331 20.174 1.00 89.12 109 LYS A N 1
ATOM 834 C CA . LYS A 1 109 ? 0.468 10.619 20.374 1.00 89.12 109 LYS A CA 1
ATOM 835 C C . LYS A 1 109 ? 0.529 9.805 21.672 1.00 89.12 109 LYS A C 1
ATOM 837 O O . LYS A 1 109 ? 0.982 8.670 21.680 1.00 89.12 109 LYS A O 1
ATOM 842 N N . LYS A 1 110 ? 0.025 10.370 22.774 1.00 90.88 110 LYS A N 1
ATOM 843 C CA . LYS A 1 110 ? 0.021 9.729 24.105 1.00 90.88 110 LYS A CA 1
ATOM 844 C C . LYS A 1 110 ? -0.961 8.553 24.235 1.00 90.88 110 LYS A C 1
ATOM 846 O O . LYS A 1 110 ? -0.927 7.849 25.240 1.00 90.88 110 LYS A O 1
ATOM 851 N N . LEU A 1 111 ? -1.868 8.386 23.276 1.00 89.56 111 LEU A N 1
ATOM 852 C CA . LEU A 1 111 ? -2.907 7.354 23.255 1.00 89.56 111 LEU A CA 1
ATOM 853 C C . LEU A 1 111 ? -2.738 6.357 22.109 1.00 89.56 111 LEU A C 1
ATOM 855 O O . LEU A 1 111 ? -3.448 5.362 22.107 1.00 89.56 111 LEU A O 1
ATOM 859 N N . ALA A 1 112 ? -1.805 6.593 21.186 1.00 89.06 112 ALA A N 1
ATOM 860 C CA . ALA A 1 112 ? -1.522 5.743 20.033 1.00 89.06 112 ALA A CA 1
ATOM 861 C C . ALA A 1 112 ? -1.425 4.248 20.413 1.00 89.06 112 ALA A C 1
ATOM 863 O O . ALA A 1 112 ? -2.215 3.431 19.952 1.00 89.06 112 ALA A O 1
ATOM 864 N N . ASN A 1 113 ? -0.594 3.919 21.408 1.00 88.12 113 ASN A N 1
ATOM 865 C CA . ASN A 1 113 ? -0.418 2.548 21.917 1.00 88.12 113 ASN A CA 1
ATOM 866 C C . ASN A 1 113 ? -1.610 2.005 22.731 1.00 88.12 113 ASN A C 1
ATOM 868 O O . ASN A 1 113 ? -1.530 0.906 23.267 1.00 88.12 113 ASN A O 1
ATOM 872 N N . LYS A 1 114 ? -2.680 2.780 22.931 1.00 89.56 114 LYS A N 1
ATOM 873 C CA . LYS A 1 114 ? -3.917 2.318 23.584 1.00 89.56 114 LYS A CA 1
ATOM 874 C C . LYS A 1 114 ? -5.014 2.015 22.571 1.00 89.56 114 LYS A C 1
ATOM 876 O O . LYS A 1 114 ? -5.987 1.353 22.914 1.00 89.56 114 LYS A O 1
ATOM 881 N N . VAL A 1 115 ? -4.870 2.494 21.338 1.00 92.38 115 VAL A N 1
ATOM 882 C CA . VAL A 1 115 ? -5.816 2.213 20.263 1.00 92.38 115 VAL A CA 1
ATOM 883 C C . VAL A 1 115 ? -5.561 0.798 19.766 1.00 92.38 115 VAL A C 1
ATOM 885 O O . VAL A 1 115 ? -4.544 0.543 19.128 1.00 92.38 115 VAL A O 1
ATOM 888 N N . THR A 1 116 ? -6.486 -0.117 20.057 1.00 93.19 116 THR A N 1
ATOM 889 C CA . THR A 1 116 ? -6.424 -1.501 19.570 1.00 93.19 116 THR A CA 1
ATOM 890 C C . THR A 1 116 ? -7.514 -1.723 18.532 1.00 93.19 116 THR A C 1
ATOM 892 O O . THR A 1 116 ? -8.697 -1.758 18.871 1.00 93.19 116 THR A O 1
ATOM 895 N N . LEU A 1 117 ? -7.133 -1.861 17.262 1.00 94.62 117 LEU A N 1
ATOM 896 C CA . LEU A 1 117 ? -8.103 -2.047 16.188 1.00 94.62 117 LEU A CA 1
ATOM 897 C C . LEU A 1 117 ? -8.787 -3.406 16.290 1.00 94.62 117 LEU A C 1
ATOM 899 O O . LEU A 1 117 ? -8.163 -4.435 16.565 1.00 94.62 117 LEU A O 1
ATOM 903 N N . ARG A 1 118 ? -10.081 -3.409 15.978 1.00 93.38 118 ARG A N 1
ATOM 904 C CA . ARG A 1 118 ? -10.886 -4.621 15.859 1.00 93.38 118 ARG A CA 1
ATOM 905 C C . ARG A 1 118 ? -11.056 -4.974 14.389 1.00 93.38 118 ARG A C 1
ATOM 907 O O . ARG A 1 118 ? -11.234 -4.106 13.535 1.00 93.38 118 ARG A O 1
ATOM 914 N N . ARG A 1 119 ? -11.007 -6.273 14.111 1.00 94.12 119 ARG A N 1
ATOM 915 C CA . ARG A 1 119 ? -11.143 -6.864 12.777 1.00 94.12 119 ARG A CA 1
ATOM 916 C C . ARG A 1 119 ? -12.516 -7.491 12.592 1.00 94.12 119 ARG A C 1
ATOM 918 O O . ARG A 1 119 ? -13.149 -7.899 13.560 1.00 94.12 119 ARG A O 1
ATOM 925 N N . ASN A 1 120 ? -12.928 -7.659 11.346 1.00 92.25 120 ASN A N 1
ATOM 926 C CA . ASN A 1 120 ? -14.095 -8.459 11.006 1.00 92.25 120 ASN A CA 1
ATOM 927 C C . ASN A 1 120 ? -13.785 -9.968 11.004 1.00 92.25 120 ASN A C 1
ATOM 929 O O . ASN A 1 120 ? -12.643 -10.404 11.205 1.00 92.25 120 ASN A O 1
ATOM 933 N N . LYS A 1 121 ? -14.814 -10.778 10.722 1.00 92.25 121 LYS A N 1
ATOM 934 C CA . LYS A 1 121 ? -14.721 -12.246 10.639 1.00 92.25 121 LYS A CA 1
ATOM 935 C C . LYS A 1 121 ? -13.659 -12.756 9.651 1.00 92.25 121 LYS A C 1
ATOM 937 O O . LYS A 1 121 ? -13.046 -13.788 9.905 1.00 92.25 121 LYS A O 1
ATOM 942 N N . ASN A 1 122 ? -13.380 -12.005 8.584 1.00 93.00 122 ASN A N 1
ATOM 943 C CA . ASN A 1 122 ? -12.378 -12.357 7.571 1.00 93.00 122 ASN A CA 1
ATOM 944 C C . ASN A 1 122 ? -10.954 -11.939 7.977 1.00 93.00 122 ASN A C 1
ATOM 946 O O . ASN A 1 122 ? -9.982 -12.318 7.329 1.00 93.00 122 ASN A O 1
ATOM 950 N N . GLY A 1 123 ? -10.815 -11.191 9.072 1.00 94.94 123 GLY A N 1
ATOM 951 C CA . GLY A 1 123 ? -9.542 -10.665 9.544 1.00 94.94 123 GLY A CA 1
ATOM 952 C C . GLY A 1 123 ? -9.177 -9.299 8.967 1.00 94.94 123 GLY A C 1
ATOM 953 O O . GLY A 1 123 ? -8.042 -8.876 9.152 1.00 94.94 123 GLY A O 1
ATOM 954 N N . LYS A 1 124 ? -10.105 -8.602 8.306 1.00 95.88 124 LYS A N 1
ATOM 955 C CA . LYS A 1 124 ? -9.882 -7.242 7.801 1.00 95.88 124 LYS A CA 1
ATOM 956 C C . LYS A 1 124 ? -10.195 -6.200 8.875 1.00 95.88 124 LYS A C 1
ATOM 958 O O . LYS A 1 124 ? -11.209 -6.319 9.564 1.00 95.88 124 LYS A O 1
ATOM 963 N N . ALA A 1 125 ? -9.350 -5.184 8.994 1.00 96.50 125 ALA A N 1
ATOM 964 C CA . ALA A 1 125 ? -9.587 -3.988 9.791 1.00 96.50 125 ALA A CA 1
ATOM 965 C C . ALA A 1 125 ? -9.385 -2.740 8.922 1.00 96.50 125 ALA A C 1
ATOM 967 O O . ALA A 1 125 ? -8.415 -2.656 8.174 1.00 96.50 125 ALA A O 1
ATOM 968 N N . ARG A 1 126 ? -10.285 -1.765 9.033 1.00 97.06 126 ARG A N 1
ATOM 969 C CA . ARG A 1 126 ? -10.099 -0.417 8.485 1.00 97.06 126 ARG A CA 1
ATOM 970 C C . ARG A 1 126 ? -9.976 0.573 9.627 1.00 97.06 126 ARG A C 1
ATOM 972 O O . ARG A 1 126 ? -10.691 0.427 10.618 1.00 97.06 126 ARG A O 1
ATOM 979 N N . LEU A 1 127 ? -9.110 1.564 9.495 1.00 97.19 127 LEU A N 1
ATOM 980 C CA . LEU A 1 127 ? -9.000 2.683 10.423 1.00 97.19 127 LEU A CA 1
ATOM 981 C C . LEU A 1 127 ? -9.311 3.985 9.689 1.00 97.19 127 LEU A C 1
ATOM 983 O O . LEU A 1 127 ? -8.613 4.334 8.743 1.00 97.19 127 LEU A O 1
ATOM 987 N N . PHE A 1 128 ? -10.317 4.700 10.181 1.00 97.19 128 PHE A N 1
ATOM 988 C CA . PHE A 1 128 ? -10.693 6.043 9.763 1.00 97.19 128 PHE A CA 1
ATOM 989 C C . PHE A 1 128 ? -10.204 7.037 10.818 1.00 97.19 128 PHE A C 1
ATOM 991 O O . PHE A 1 128 ? -10.698 7.048 11.950 1.00 97.19 128 PHE A O 1
ATOM 998 N N . ALA A 1 129 ? -9.213 7.847 10.466 1.00 94.94 129 ALA A N 1
ATOM 999 C CA 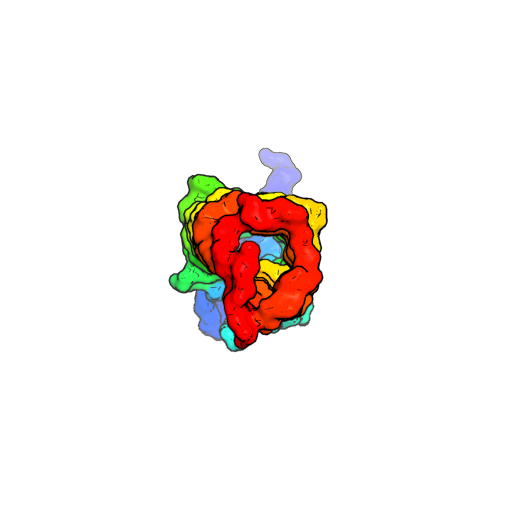. ALA A 1 129 ? -8.634 8.865 11.337 1.00 94.94 129 ALA A CA 1
ATOM 1000 C C . ALA A 1 129 ? -8.116 10.036 10.497 1.00 94.94 129 ALA A C 1
ATOM 1002 O O . ALA A 1 129 ? -7.898 9.890 9.301 1.00 94.94 129 ALA A O 1
ATOM 1003 N N . GLN A 1 130 ? -7.912 11.193 11.121 1.00 93.81 130 GLN A N 1
ATOM 1004 C CA . GLN A 1 130 ? -7.314 12.355 10.458 1.00 93.81 130 GLN A CA 1
ATOM 1005 C C . GLN A 1 130 ? -5.835 12.510 10.822 1.00 93.81 130 GLN A C 1
ATOM 1007 O O . GLN A 1 130 ? -5.360 11.948 11.808 1.00 93.81 130 GLN A O 1
ATOM 1012 N N . GLY A 1 131 ? -5.114 13.333 10.063 1.00 94.38 131 GLY A N 1
ATOM 1013 C CA . GLY A 1 131 ? -3.793 13.816 10.460 1.00 94.38 131 GLY A CA 1
ATOM 1014 C C . GLY A 1 131 ? -2.719 12.730 10.450 1.00 94.38 131 GLY A C 1
ATOM 1015 O O . GLY A 1 131 ? -2.578 11.994 9.474 1.00 94.38 131 GLY A O 1
ATOM 1016 N N . ILE A 1 132 ? -1.925 12.668 11.518 1.00 95.00 132 ILE A N 1
ATOM 1017 C CA . ILE A 1 132 ? -0.693 11.878 11.565 1.00 95.00 132 ILE A CA 1
ATOM 1018 C C . ILE A 1 132 ? -0.922 10.544 12.285 1.00 95.00 132 ILE A C 1
ATOM 1020 O O . ILE A 1 132 ? -1.267 10.512 13.470 1.00 95.00 132 ILE A O 1
ATOM 1024 N N . LEU A 1 133 ? -0.662 9.427 11.602 1.00 95.25 133 LEU A N 1
ATOM 1025 C CA . LEU A 1 133 ? -0.618 8.107 12.229 1.00 95.25 133 LEU A CA 1
ATOM 1026 C C . LEU A 1 133 ? 0.729 7.899 12.924 1.00 95.25 133 LEU A C 1
ATOM 1028 O O . LEU A 1 133 ? 1.760 7.879 12.262 1.00 95.25 133 LEU A O 1
ATOM 1032 N N . LYS A 1 134 ? 0.707 7.690 14.245 1.00 90.94 134 LYS A N 1
ATOM 1033 C CA . LYS A 1 134 ? 1.927 7.534 15.064 1.00 90.94 134 LYS A CA 1
ATOM 1034 C C . LYS A 1 134 ? 2.175 6.126 15.556 1.00 90.94 134 LYS A C 1
ATOM 1036 O O . LYS A 1 134 ? 3.306 5.681 15.548 1.00 90.94 134 LYS A O 1
ATOM 1041 N N . ASN A 1 135 ? 1.137 5.472 16.062 1.00 90.56 135 ASN A N 1
ATOM 1042 C CA . ASN A 1 135 ? 1.128 4.047 16.373 1.00 90.56 135 ASN A CA 1
ATOM 1043 C C . ASN A 1 135 ? -0.315 3.590 16.595 1.00 90.56 135 ASN A C 1
ATOM 1045 O O . ASN A 1 135 ? -1.175 4.393 16.967 1.00 90.56 135 ASN A O 1
ATOM 1049 N N . ILE A 1 136 ? -0.557 2.306 16.386 1.00 92.75 136 ILE A N 1
ATOM 1050 C CA . ILE A 1 136 ? -1.783 1.593 16.729 1.00 92.75 136 ILE A CA 1
ATOM 1051 C C . ILE A 1 136 ? -1.428 0.135 17.005 1.00 92.75 136 ILE A C 1
ATOM 1053 O O . ILE A 1 136 ? -0.513 -0.425 16.402 1.00 92.75 136 ILE A O 1
ATOM 1057 N N . ASN A 1 137 ? -2.212 -0.501 17.865 1.00 91.31 137 ASN A N 1
ATOM 1058 C CA . ASN A 1 137 ? -2.127 -1.935 18.087 1.00 91.31 137 ASN A CA 1
ATOM 1059 C C . ASN A 1 137 ? -3.238 -2.647 17.326 1.00 91.31 137 ASN A C 1
ATOM 1061 O O . ASN A 1 137 ? -4.316 -2.099 17.082 1.00 91.31 137 ASN A O 1
ATOM 1065 N N . PHE A 1 138 ? -3.008 -3.912 17.012 1.00 92.19 138 PHE A N 1
ATOM 1066 C CA . PHE A 1 138 ? -4.038 -4.812 16.520 1.00 92.19 138 PHE A CA 1
ATOM 1067 C C . PHE A 1 138 ? -3.582 -6.258 16.686 1.00 92.19 138 PHE A C 1
ATOM 1069 O O . PHE A 1 138 ? -2.399 -6.533 16.803 1.00 92.19 138 PHE A O 1
ATOM 1076 N N . GLN A 1 139 ? -4.508 -7.212 16.700 1.00 88.62 139 GLN A N 1
ATOM 1077 C CA . GLN A 1 139 ? -4.157 -8.629 16.808 1.00 88.62 139 GLN A CA 1
ATOM 1078 C C . GLN A 1 139 ? -4.937 -9.454 15.797 1.00 88.62 139 GLN A C 1
ATOM 1080 O O . GLN A 1 139 ? -6.123 -9.221 15.553 1.00 88.62 139 GLN A O 1
ATOM 1085 N N . SER A 1 140 ? -4.271 -10.455 15.215 1.00 90.31 140 SER A N 1
ATOM 1086 C CA . SER A 1 140 ? -4.867 -11.368 14.227 1.00 90.31 140 SER A CA 1
ATOM 1087 C C . SER A 1 140 ? -5.490 -10.679 12.998 1.00 90.31 140 SER A C 1
ATOM 1089 O O . SER A 1 140 ? -6.314 -11.284 12.307 1.00 90.31 140 SER A O 1
ATOM 1091 N N . VAL A 1 141 ? -5.131 -9.422 12.717 1.00 95.06 141 VAL A N 1
ATOM 1092 C CA . VAL A 1 141 ? -5.510 -8.728 11.478 1.00 95.06 141 VAL A CA 1
ATOM 1093 C C . VAL A 1 141 ? -4.714 -9.336 10.329 1.00 95.06 141 VAL A C 1
ATOM 1095 O O . VAL A 1 141 ? -3.504 -9.495 10.438 1.00 95.06 141 VAL A O 1
ATOM 1098 N N . LYS A 1 142 ? -5.406 -9.690 9.247 1.00 96.62 142 LYS A N 1
ATOM 1099 C CA . LYS A 1 142 ? -4.840 -10.198 7.991 1.00 96.62 142 LYS A CA 1
ATOM 1100 C C . LYS A 1 142 ? -4.749 -9.114 6.924 1.00 96.62 142 LYS A C 1
ATOM 1102 O O . LYS A 1 142 ? -3.832 -9.149 6.113 1.00 96.62 142 LYS A O 1
ATOM 1107 N N . GLU A 1 143 ? -5.670 -8.157 6.948 1.00 97.69 143 GLU A N 1
ATOM 1108 C CA . GLU A 1 143 ? -5.703 -7.020 6.030 1.00 97.69 143 GLU A CA 1
ATOM 1109 C C . GLU A 1 143 ? -5.984 -5.739 6.814 1.00 97.69 143 GLU A C 1
ATOM 1111 O O . GLU A 1 143 ? -6.957 -5.687 7.569 1.00 97.69 143 GLU A O 1
ATOM 1116 N N . LEU A 1 144 ? -5.138 -4.726 6.641 1.00 97.62 144 LEU A N 1
ATOM 1117 C CA . LEU A 1 144 ? -5.277 -3.421 7.277 1.00 97.62 144 LEU A CA 1
ATOM 1118 C C . LEU A 1 144 ? -5.413 -2.343 6.209 1.00 97.62 144 LEU A C 1
ATOM 1120 O O . LEU A 1 144 ? -4.575 -2.243 5.318 1.00 97.62 144 LEU A O 1
ATOM 1124 N N . GLU A 1 145 ? -6.447 -1.523 6.336 1.00 97.81 145 GLU A N 1
ATOM 1125 C CA . GLU A 1 145 ? -6.676 -0.363 5.482 1.00 97.81 145 GLU A CA 1
ATOM 1126 C C . GLU A 1 145 ? -6.649 0.921 6.320 1.00 97.81 145 GLU A C 1
ATOM 1128 O O . GLU A 1 145 ? -7.340 1.018 7.338 1.00 97.81 145 GLU A O 1
ATOM 1133 N N . LEU A 1 146 ? -5.836 1.892 5.912 1.00 97.31 146 LEU A N 1
ATOM 1134 C CA . LEU A 1 146 ? -5.631 3.166 6.602 1.00 97.31 146 LEU A CA 1
ATOM 1135 C C . LEU A 1 146 ? -6.253 4.303 5.783 1.00 97.31 146 LEU A C 1
ATOM 1137 O O . LEU A 1 146 ? -5.874 4.489 4.630 1.00 97.31 146 LEU A O 1
ATOM 1141 N N . VAL A 1 147 ? -7.206 5.040 6.363 1.00 97.31 147 VAL A N 1
ATOM 1142 C CA . VAL A 1 147 ? -8.066 5.998 5.650 1.00 97.31 147 VAL A CA 1
ATOM 1143 C C . VAL A 1 147 ? -8.129 7.348 6.365 1.00 97.31 147 VAL A C 1
ATOM 1145 O O . VAL A 1 147 ? -8.435 7.409 7.558 1.00 97.31 147 VAL A O 1
ATOM 1148 N N . GLY A 1 148 ? -7.902 8.430 5.611 1.00 95.38 148 GLY A N 1
ATOM 1149 C CA . GLY A 1 148 ? -8.074 9.817 6.067 1.00 95.38 148 GLY A CA 1
ATOM 1150 C C . GLY A 1 148 ? -6.825 10.500 6.638 1.00 95.38 148 GLY A C 1
ATOM 1151 O O . GLY A 1 148 ? -6.843 11.705 6.902 1.00 95.38 148 GLY A O 1
ATOM 1152 N N . MET A 1 149 ? -5.733 9.757 6.819 1.00 95.00 149 MET A N 1
ATOM 1153 C CA . MET A 1 149 ? -4.469 10.296 7.320 1.00 95.00 149 MET A CA 1
ATOM 1154 C C . MET A 1 149 ? -3.758 11.137 6.258 1.00 95.00 149 MET A C 1
ATOM 1156 O O . MET A 1 149 ? -3.839 10.861 5.064 1.00 95.00 149 MET A O 1
ATOM 1160 N N . THR A 1 150 ? -2.994 12.131 6.702 1.00 95.06 150 THR A N 1
ATOM 1161 C CA . THR A 1 150 ? -2.123 12.957 5.853 1.00 95.06 150 THR A CA 1
ATOM 1162 C C . THR A 1 150 ? -0.663 12.519 5.926 1.00 95.06 150 THR A C 1
ATOM 1164 O O . THR A 1 150 ? 0.079 12.702 4.963 1.00 95.06 150 THR A O 1
ATOM 1167 N N . GLU A 1 151 ? -0.238 11.931 7.046 1.00 95.69 151 GLU A N 1
ATOM 1168 C CA . GLU A 1 151 ? 1.128 11.444 7.258 1.00 95.69 151 GLU A CA 1
ATOM 1169 C C . GLU A 1 151 ? 1.125 10.158 8.089 1.00 95.69 151 GLU A C 1
ATOM 1171 O O . GLU A 1 151 ? 0.289 9.970 8.975 1.00 95.69 151 GLU A O 1
ATOM 1176 N N . ILE A 1 152 ? 2.079 9.275 7.812 1.00 95.75 152 ILE A N 1
ATOM 1177 C CA . ILE A 1 152 ? 2.391 8.101 8.628 1.00 95.75 152 ILE A CA 1
ATOM 1178 C C . ILE A 1 152 ? 3.795 8.324 9.189 1.00 95.75 152 ILE A C 1
ATOM 1180 O O . ILE A 1 152 ? 4.737 8.464 8.417 1.00 95.75 152 ILE A O 1
ATOM 1184 N N . GLU A 1 153 ? 3.938 8.419 10.513 1.00 95.00 153 GLU A N 1
ATOM 1185 C CA . GLU A 1 153 ? 5.220 8.711 11.173 1.00 95.00 153 GLU A CA 1
ATOM 1186 C C . GLU A 1 153 ? 6.250 7.581 10.973 1.00 95.00 153 GLU A C 1
ATOM 1188 O O . GLU A 1 153 ? 5.927 6.439 10.629 1.00 95.00 153 GLU A O 1
ATOM 1193 N N . GLU A 1 154 ? 7.521 7.910 11.225 1.00 92.44 154 GLU A N 1
ATOM 1194 C CA . GLU A 1 154 ? 8.591 6.916 11.333 1.00 92.44 154 GLU A CA 1
ATOM 1195 C C . GLU A 1 154 ? 8.185 5.817 12.323 1.00 92.44 154 GLU A C 1
ATOM 1197 O O . GLU A 1 154 ? 7.727 6.105 13.431 1.00 92.44 154 GLU A O 1
ATOM 1202 N N . LYS A 1 155 ? 8.392 4.554 11.926 1.00 92.31 155 LYS A N 1
ATOM 1203 C CA . LYS A 1 155 ? 8.099 3.369 12.749 1.00 92.31 155 LYS A CA 1
ATOM 1204 C C . LYS A 1 155 ? 6.651 3.275 13.240 1.00 92.31 155 LYS A C 1
ATOM 1206 O O . LYS A 1 155 ? 6.393 2.585 14.227 1.00 92.31 155 LYS A O 1
ATOM 1211 N N . ALA A 1 156 ? 5.704 3.926 12.556 1.00 93.75 156 ALA A N 1
ATOM 1212 C CA . ALA A 1 156 ? 4.325 3.978 13.022 1.00 93.75 156 ALA A CA 1
ATOM 1213 C C . ALA A 1 156 ? 3.693 2.596 13.210 1.00 93.75 156 ALA A C 1
ATOM 1215 O O . ALA A 1 156 ? 2.923 2.400 14.139 1.00 93.75 156 ALA A O 1
ATOM 1216 N N . LEU A 1 157 ? 4.033 1.634 12.356 1.00 93.38 157 LEU A N 1
ATOM 1217 C CA . LEU A 1 157 ? 3.635 0.236 12.458 1.00 93.38 157 LEU A CA 1
ATOM 1218 C C . LEU A 1 157 ? 4.875 -0.669 12.446 1.00 93.38 157 LEU A C 1
ATOM 1220 O O . LEU A 1 157 ? 4.994 -1.587 11.629 1.00 93.38 157 LEU A O 1
ATOM 1224 N N . TYR A 1 158 ? 5.825 -0.376 13.336 1.00 87.62 158 TYR A N 1
ATOM 1225 C CA . TYR A 1 158 ? 7.037 -1.172 13.502 1.00 87.62 158 TYR A CA 1
ATOM 1226 C C . TYR A 1 158 ? 6.806 -2.314 14.493 1.00 87.62 158 TYR A C 1
ATOM 1228 O O . TYR A 1 158 ? 6.897 -2.126 15.706 1.00 87.62 158 TYR A O 1
ATOM 1236 N N . HIS A 1 159 ? 6.525 -3.506 13.971 1.00 78.12 159 HIS A N 1
ATOM 1237 C CA . HIS A 1 159 ? 6.005 -4.628 14.749 1.00 78.12 159 HIS A CA 1
ATOM 1238 C C . HIS A 1 159 ? 6.813 -5.912 14.505 1.00 78.12 159 HIS A C 1
ATOM 1240 O O . HIS A 1 159 ? 6.308 -6.905 13.983 1.00 78.12 159 HIS A O 1
ATOM 1246 N N . ARG A 1 160 ? 8.099 -5.887 14.882 1.00 68.12 160 ARG A N 1
ATOM 1247 C CA . ARG A 1 160 ? 8.991 -7.059 14.821 1.00 68.12 160 ARG A CA 1
ATOM 1248 C C . ARG A 1 160 ? 8.771 -8.014 15.990 1.00 68.12 160 ARG A C 1
ATOM 1250 O O . ARG A 1 160 ? 8.626 -7.570 17.124 1.00 68.12 160 ARG A O 1
ATOM 1257 N N . PHE A 1 161 ? 8.904 -9.314 15.718 1.00 62.62 161 PHE A N 1
ATOM 1258 C CA . PHE A 1 161 ? 8.927 -10.389 16.725 1.00 62.62 161 PHE A CA 1
ATOM 1259 C C . PHE A 1 161 ? 7.612 -10.600 17.489 1.00 62.62 161 PHE A C 1
ATOM 1261 O O . PHE A 1 161 ? 7.576 -11.288 18.509 1.00 62.62 161 PHE A O 1
ATOM 1268 N N . GLU A 1 162 ? 6.521 -10.045 16.978 1.00 65.00 162 GLU A N 1
ATOM 1269 C CA . GLU A 1 162 ? 5.166 -10.285 17.453 1.00 65.00 162 GLU A CA 1
ATOM 1270 C C . GLU A 1 162 ? 4.423 -11.102 16.384 1.00 65.00 162 GLU A C 1
ATOM 1272 O O . GLU A 1 162 ? 4.643 -10.905 15.190 1.00 65.00 162 GLU A O 1
ATOM 1277 N N . ASP A 1 163 ? 3.547 -12.035 16.782 1.00 69.50 163 ASP A N 1
ATOM 1278 C CA . ASP A 1 163 ? 2.831 -12.939 15.860 1.00 69.50 163 ASP A CA 1
ATOM 1279 C C . ASP A 1 163 ? 1.711 -12.220 15.066 1.00 69.50 163 ASP A C 1
ATOM 1281 O O . ASP A 1 163 ? 0.530 -12.591 15.093 1.00 69.50 163 ASP A O 1
ATOM 1285 N N . TYR A 1 164 ? 2.070 -11.146 14.358 1.00 83.81 164 TYR A N 1
ATOM 1286 C CA . TYR A 1 164 ? 1.180 -10.412 13.474 1.00 83.81 164 TYR A CA 1
ATOM 1287 C C . TYR A 1 164 ? 0.877 -11.241 12.231 1.00 83.81 164 TYR A C 1
ATOM 1289 O O . TYR A 1 164 ? 1.754 -11.691 11.494 1.00 83.81 164 TYR A O 1
ATOM 1297 N N . LYS A 1 165 ? -0.420 -11.405 11.962 1.00 91.19 165 LYS A N 1
ATOM 1298 C CA . LYS A 1 165 ? -0.937 -12.150 10.806 1.00 91.19 165 LYS A CA 1
ATOM 1299 C C . LYS A 1 165 ? -1.153 -11.269 9.573 1.00 91.19 165 LYS A C 1
ATOM 1301 O O . LYS A 1 165 ? -1.798 -11.729 8.629 1.00 91.19 165 LYS A O 1
ATOM 1306 N N . LEU A 1 166 ? -0.665 -10.026 9.594 1.00 94.94 166 LEU A N 1
ATOM 1307 C CA . LEU A 1 166 ? -0.941 -9.037 8.559 1.00 94.94 166 LEU A CA 1
ATOM 1308 C C . LEU A 1 166 ? -0.276 -9.462 7.250 1.00 94.94 166 LEU A C 1
ATOM 1310 O O . LEU A 1 166 ? 0.939 -9.592 7.198 1.00 94.94 166 LEU A O 1
ATOM 1314 N N . LYS A 1 167 ? -1.086 -9.677 6.212 1.00 95.25 167 LYS A N 1
ATOM 1315 C CA . LYS A 1 167 ? -0.657 -10.060 4.861 1.00 95.25 167 LYS A CA 1
ATOM 1316 C C . LYS A 1 167 ? -0.831 -8.938 3.849 1.00 95.25 167 LYS A C 1
ATOM 1318 O O . LYS A 1 167 ? -0.064 -8.871 2.895 1.00 95.25 167 LYS A O 1
ATOM 1323 N N . THR A 1 168 ? -1.810 -8.063 4.060 1.00 96.31 168 THR A N 1
ATOM 1324 C CA . THR A 1 168 ? -2.140 -6.996 3.114 1.00 96.31 168 THR A CA 1
ATOM 1325 C C . THR A 1 168 ? -2.271 -5.663 3.833 1.00 96.31 168 THR A C 1
ATOM 1327 O O . THR A 1 168 ? -3.016 -5.553 4.806 1.00 96.31 168 THR A O 1
ATOM 1330 N N . LEU A 1 169 ? -1.556 -4.652 3.341 1.00 96.81 169 LEU A N 1
ATOM 1331 C CA . LEU A 1 169 ? -1.643 -3.274 3.816 1.00 96.81 169 LEU A CA 1
ATOM 1332 C C . LEU A 1 169 ? -2.112 -2.362 2.680 1.00 96.81 169 LEU A C 1
ATOM 1334 O O . LEU A 1 169 ? -1.500 -2.320 1.614 1.00 96.81 169 LEU A O 1
ATOM 1338 N N . ILE A 1 170 ? -3.184 -1.616 2.917 1.00 96.06 170 ILE A N 1
ATOM 1339 C CA . ILE A 1 170 ? -3.743 -0.660 1.963 1.00 96.06 170 ILE A CA 1
ATOM 1340 C C . ILE A 1 170 ? -3.698 0.719 2.607 1.00 96.06 170 ILE A C 1
ATOM 1342 O O . ILE A 1 170 ? -4.298 0.946 3.657 1.00 96.06 170 ILE A O 1
ATOM 1346 N N . ILE A 1 171 ? -2.991 1.647 1.976 1.00 95.06 171 ILE A N 1
ATOM 1347 C CA . ILE A 1 171 ? -2.991 3.050 2.369 1.00 95.06 171 ILE A CA 1
ATOM 1348 C C . ILE A 1 171 ? -3.923 3.784 1.397 1.00 95.06 171 ILE A C 1
ATOM 1350 O O . ILE A 1 171 ? -3.707 3.749 0.187 1.00 95.06 171 ILE A O 1
ATOM 1354 N N . ALA A 1 172 ? -5.007 4.373 1.902 1.00 93.25 172 ALA A N 1
ATOM 1355 C CA . ALA A 1 172 ? -5.986 5.071 1.072 1.00 93.25 172 ALA A CA 1
ATOM 1356 C C . ALA A 1 172 ? -5.512 6.484 0.705 1.00 93.25 172 ALA A C 1
ATOM 1358 O O . ALA A 1 172 ? -4.652 7.065 1.371 1.00 93.25 172 ALA A O 1
ATOM 1359 N N . ASP A 1 173 ? -6.096 7.029 -0.362 1.00 91.00 173 ASP A N 1
ATOM 1360 C CA . ASP A 1 173 ? -5.751 8.352 -0.881 1.00 91.00 173 ASP A CA 1
ATOM 1361 C C . ASP A 1 173 ? -5.905 9.449 0.183 1.00 91.00 173 ASP A C 1
ATOM 1363 O O . ASP A 1 173 ? -6.818 9.423 1.007 1.00 91.00 173 ASP A O 1
ATOM 1367 N N . GLY A 1 174 ? -4.973 10.398 0.184 1.00 90.88 174 GLY A N 1
ATOM 1368 C CA . GLY A 1 174 ? -4.877 11.467 1.181 1.00 90.88 174 GLY A CA 1
ATOM 1369 C C . GLY A 1 174 ? -3.522 11.515 1.885 1.00 90.88 174 GLY A C 1
ATOM 1370 O O . GLY A 1 174 ? -3.023 12.611 2.153 1.00 90.88 174 GLY A O 1
ATOM 1371 N N . VAL A 1 175 ? -2.870 10.363 2.086 1.00 93.38 175 VAL A N 1
ATOM 1372 C CA . VAL A 1 175 ? -1.532 10.298 2.699 1.00 93.38 175 VAL A CA 1
ATOM 1373 C C . VAL A 1 175 ? -0.508 10.945 1.773 1.00 93.38 175 VAL A C 1
ATOM 1375 O O . VAL A 1 175 ? -0.363 10.533 0.625 1.00 93.38 175 VAL A O 1
ATOM 1378 N N . LYS A 1 176 ? 0.203 11.960 2.268 1.00 91.19 176 LYS A N 1
ATOM 1379 C CA . LYS A 1 176 ? 1.245 12.697 1.538 1.00 91.19 176 LYS A CA 1
ATOM 1380 C C . LYS A 1 176 ? 2.646 12.220 1.881 1.00 91.19 176 LYS A C 1
ATOM 1382 O O . LYS A 1 176 ? 3.505 12.183 1.002 1.00 91.19 176 LYS A O 1
ATOM 1387 N N . LYS A 1 177 ? 2.861 11.839 3.140 1.00 91.00 177 LYS A N 1
ATOM 1388 C CA . LYS A 1 177 ? 4.180 11.506 3.672 1.00 91.00 177 LYS A CA 1
ATOM 1389 C C . LYS A 1 177 ? 4.171 10.202 4.463 1.00 91.00 177 LYS A C 1
ATOM 1391 O O . LYS A 1 177 ? 3.270 9.971 5.269 1.00 91.00 177 LYS A O 1
ATOM 1396 N N . ILE A 1 178 ? 5.183 9.369 4.249 1.00 92.25 178 ILE A N 1
ATOM 1397 C CA . ILE A 1 178 ? 5.421 8.127 4.993 1.00 92.25 178 ILE A CA 1
ATOM 1398 C C . ILE A 1 178 ? 6.836 8.182 5.567 1.00 92.25 178 ILE A C 1
ATOM 1400 O O . ILE A 1 178 ? 7.797 8.346 4.827 1.00 92.25 178 ILE A O 1
ATOM 1404 N N . GLY A 1 179 ? 6.981 8.078 6.884 1.00 91.69 179 GLY A N 1
ATOM 1405 C CA . GLY A 1 179 ? 8.270 8.121 7.566 1.00 91.69 179 GLY A CA 1
ATOM 1406 C C . GLY A 1 179 ? 9.105 6.856 7.362 1.00 91.69 179 GLY A C 1
ATOM 1407 O O . GLY A 1 179 ? 8.617 5.820 6.909 1.00 91.69 179 GLY A O 1
ATOM 1408 N N . SER A 1 180 ? 10.384 6.933 7.725 1.00 88.00 180 SER A N 1
ATOM 1409 C CA . SER A 1 180 ? 11.317 5.808 7.604 1.00 88.00 180 SER A CA 1
ATOM 1410 C C . SER A 1 180 ? 10.848 4.591 8.406 1.00 88.00 180 SER A C 1
ATOM 1412 O O . SER A 1 180 ? 10.270 4.738 9.485 1.00 88.00 180 SER A O 1
ATOM 1414 N N . ALA A 1 181 ? 11.087 3.381 7.896 1.00 89.75 181 ALA A N 1
ATOM 1415 C CA . ALA A 1 181 ? 10.699 2.126 8.554 1.00 89.75 181 ALA A CA 1
ATOM 1416 C C . ALA A 1 181 ? 9.247 2.097 9.082 1.00 89.75 181 ALA A C 1
ATOM 1418 O O . ALA A 1 181 ? 8.975 1.462 10.102 1.00 89.75 181 ALA A O 1
ATOM 1419 N N . ALA A 1 182 ? 8.319 2.815 8.432 1.00 93.44 182 ALA A N 1
ATOM 1420 C CA . ALA A 1 182 ? 6.937 2.956 8.891 1.00 93.44 182 ALA A CA 1
ATOM 1421 C C . ALA A 1 182 ? 6.208 1.614 9.026 1.00 93.44 182 ALA A C 1
ATOM 1423 O O . ALA A 1 182 ? 5.348 1.488 9.895 1.00 93.44 182 ALA A O 1
ATOM 1424 N N . PHE A 1 183 ? 6.553 0.623 8.203 1.00 92.81 183 PHE A N 1
ATOM 1425 C CA . PHE A 1 183 ? 5.924 -0.690 8.173 1.00 92.81 183 PHE A CA 1
ATOM 1426 C C . PHE A 1 183 ? 6.985 -1.782 8.317 1.00 92.81 183 PHE A C 1
ATOM 1428 O O . PHE A 1 183 ? 7.872 -1.918 7.479 1.00 92.81 183 PHE A O 1
ATOM 1435 N N . CYS A 1 184 ? 6.881 -2.582 9.375 1.00 90.69 184 CYS A N 1
ATOM 1436 C CA . CYS A 1 184 ? 7.780 -3.708 9.606 1.00 90.69 184 CYS A CA 1
ATOM 1437 C C . CYS A 1 184 ? 6.965 -4.916 10.072 1.00 90.69 184 CYS A C 1
ATOM 1439 O O . CYS A 1 184 ? 6.394 -4.881 11.164 1.00 90.69 184 CYS A O 1
ATOM 1441 N N . PHE A 1 185 ? 6.867 -5.943 9.217 1.00 90.50 185 PHE A N 1
ATOM 1442 C CA . PHE A 1 185 ? 5.979 -7.092 9.407 1.00 90.50 185 PHE A CA 1
ATOM 1443 C C . PHE A 1 185 ? 6.527 -8.383 8.779 1.00 90.50 185 PHE A C 1
ATOM 1445 O O . PHE A 1 185 ? 6.710 -8.463 7.566 1.00 90.50 185 PHE A O 1
ATOM 1452 N N . ASP A 1 186 ? 6.605 -9.453 9.571 1.00 88.25 186 ASP A N 1
ATOM 1453 C CA . ASP A 1 186 ? 7.147 -10.758 9.144 1.00 88.25 186 ASP A CA 1
ATOM 1454 C C . ASP A 1 186 ? 6.269 -11.513 8.118 1.00 88.25 186 ASP A C 1
ATOM 1456 O O . ASP A 1 186 ? 6.694 -12.493 7.496 1.00 88.25 186 ASP A O 1
ATOM 1460 N N . ASN A 1 187 ? 4.994 -11.128 7.983 1.00 90.88 187 ASN A N 1
ATOM 1461 C CA . ASN A 1 187 ? 3.996 -11.838 7.172 1.00 90.88 187 ASN A CA 1
ATOM 1462 C C . ASN A 1 187 ? 3.363 -10.989 6.066 1.00 90.88 187 ASN A C 1
ATOM 1464 O O . ASN A 1 187 ? 2.482 -11.500 5.368 1.00 90.88 187 ASN A O 1
ATOM 1468 N N . LEU A 1 188 ? 3.791 -9.734 5.897 1.00 92.50 188 LEU A N 1
ATOM 1469 C CA . LEU A 1 188 ? 3.232 -8.848 4.881 1.00 92.50 188 LEU A CA 1
ATOM 1470 C C . LEU A 1 188 ? 3.613 -9.364 3.492 1.00 92.50 188 LEU A C 1
ATOM 1472 O O . LEU A 1 188 ? 4.788 -9.546 3.208 1.00 92.50 188 LEU A O 1
ATOM 1476 N N . VAL A 1 189 ? 2.615 -9.615 2.645 1.00 92.81 189 VAL A N 1
ATOM 1477 C CA . VAL A 1 189 ? 2.774 -10.175 1.293 1.00 92.81 189 VAL A CA 1
ATOM 1478 C C . VAL A 1 189 ? 2.564 -9.116 0.219 1.00 92.81 189 VAL A C 1
ATOM 1480 O O . VAL A 1 189 ? 3.253 -9.128 -0.801 1.00 92.81 189 VAL A O 1
ATOM 1483 N N . SER A 1 190 ? 1.631 -8.193 0.450 1.00 91.94 190 SER A N 1
ATOM 1484 C CA . SER A 1 190 ? 1.273 -7.143 -0.503 1.00 91.94 190 SER A CA 1
ATOM 1485 C C . SER A 1 190 ? 1.041 -5.808 0.193 1.00 91.94 190 SER A C 1
ATOM 1487 O O . SER A 1 190 ? 0.367 -5.766 1.229 1.00 91.94 190 SER A O 1
ATOM 1489 N N . ALA A 1 191 ? 1.488 -4.717 -0.423 1.00 92.88 191 ALA A N 1
ATOM 1490 C CA . ALA A 1 191 ? 1.168 -3.368 0.027 1.00 92.88 191 ALA A CA 1
ATOM 1491 C C . ALA A 1 191 ? 0.774 -2.445 -1.134 1.00 92.88 191 ALA A C 1
ATOM 1493 O O . ALA A 1 191 ? 1.300 -2.548 -2.241 1.00 92.88 191 ALA A O 1
ATOM 1494 N N . THR A 1 192 ? -0.164 -1.533 -0.876 1.00 91.50 192 THR A N 1
ATOM 1495 C CA . THR A 1 192 ? -0.581 -0.489 -1.825 1.00 91.50 192 THR A CA 1
ATOM 1496 C C . THR A 1 192 ? -0.352 0.887 -1.218 1.00 91.50 192 THR A C 1
ATOM 1498 O O . THR A 1 192 ? -0.929 1.199 -0.174 1.00 91.50 192 THR A O 1
ATOM 1501 N N . LEU A 1 193 ? 0.466 1.704 -1.888 1.00 89.69 193 LEU A N 1
ATOM 1502 C CA . LEU A 1 193 ? 0.635 3.122 -1.580 1.00 89.69 193 LEU A CA 1
ATOM 1503 C C . LEU A 1 193 ? -0.234 3.959 -2.531 1.00 89.69 193 LEU A C 1
ATOM 1505 O O . LEU A 1 193 ? -0.249 3.679 -3.732 1.00 89.69 193 LEU A O 1
ATOM 1509 N N . PRO A 1 194 ? -0.967 4.968 -2.034 1.00 87.94 194 PRO A N 1
ATOM 1510 C CA . PRO A 1 194 ? -1.868 5.750 -2.848 1.00 87.94 194 PRO A CA 1
ATOM 1511 C C . PRO A 1 194 ? -1.089 6.831 -3.570 1.00 87.94 194 PRO A C 1
ATOM 1513 O O . PRO A 1 194 ? -0.118 7.389 -3.058 1.00 87.94 194 PRO A O 1
ATOM 1516 N N . ASP A 1 195 ? -1.596 7.188 -4.735 1.00 82.75 195 ASP A N 1
ATOM 1517 C CA . ASP A 1 195 ? -1.038 8.210 -5.601 1.00 82.75 195 ASP A CA 1
ATOM 1518 C C . ASP A 1 195 ? -0.848 9.586 -4.944 1.00 82.75 195 ASP A C 1
ATOM 1520 O O . ASP A 1 195 ? -0.084 10.394 -5.462 1.00 82.75 195 ASP A O 1
ATOM 1524 N N . SER A 1 196 ? -1.521 9.870 -3.825 1.00 87.50 196 SER A N 1
ATOM 1525 C CA . SER A 1 196 ? -1.296 11.075 -3.033 1.00 87.50 196 SER A CA 1
ATOM 1526 C C . SER A 1 196 ? 0.078 11.156 -2.366 1.00 87.50 196 SER A C 1
ATOM 1528 O O . SER A 1 196 ? 0.444 12.258 -1.954 1.00 87.50 196 SER A O 1
ATOM 1530 N N . VAL A 1 197 ? 0.804 10.042 -2.214 1.00 87.75 197 VAL A N 1
ATOM 1531 C CA . VAL A 1 197 ? 2.099 10.007 -1.520 1.00 87.75 197 VAL A CA 1
ATOM 1532 C C . VAL A 1 197 ? 3.166 10.682 -2.378 1.00 87.75 197 VAL A C 1
ATOM 1534 O O . VAL A 1 197 ? 3.456 10.273 -3.504 1.00 87.75 197 VAL A O 1
ATOM 1537 N N . THR A 1 198 ? 3.768 11.727 -1.820 1.00 80.69 198 THR A N 1
ATOM 1538 C CA . THR A 1 198 ? 4.816 12.536 -2.454 1.00 80.69 198 THR A CA 1
ATOM 1539 C C . THR A 1 198 ? 6.168 12.390 -1.766 1.00 80.69 198 THR A C 1
ATOM 1541 O O . THR A 1 198 ? 7.184 12.722 -2.370 1.00 80.69 198 THR A O 1
ATOM 1544 N N . GLU A 1 199 ? 6.192 11.912 -0.518 1.00 81.75 199 GLU A N 1
ATOM 1545 C CA . GLU A 1 199 ? 7.397 11.797 0.307 1.00 81.75 199 GLU A CA 1
ATOM 1546 C C . GLU A 1 199 ? 7.422 10.458 1.059 1.00 81.75 199 GLU A C 1
ATOM 1548 O O . GLU A 1 199 ? 6.470 10.112 1.762 1.00 81.75 199 GLU A O 1
ATOM 1553 N N . CYS A 1 200 ? 8.532 9.726 0.954 1.00 82.25 200 CYS A N 1
ATOM 1554 C CA . CYS A 1 200 ? 8.792 8.501 1.709 1.00 82.25 200 CYS A CA 1
ATOM 1555 C C . CYS A 1 200 ? 10.166 8.588 2.382 1.00 82.25 200 CYS A C 1
ATOM 1557 O O . CYS A 1 200 ? 11.124 9.044 1.764 1.00 82.25 200 CYS A O 1
ATOM 1559 N N . GLY A 1 201 ? 10.263 8.131 3.628 1.00 79.38 201 GLY A N 1
ATOM 1560 C CA . GLY A 1 201 ? 11.533 7.904 4.308 1.00 79.38 201 GLY A CA 1
ATOM 1561 C C . GLY A 1 201 ? 12.214 6.615 3.843 1.00 79.38 201 GLY A C 1
ATOM 1562 O O . GLY A 1 201 ? 11.685 5.866 3.023 1.00 79.38 201 GLY A O 1
ATOM 1563 N N . SER A 1 202 ? 13.389 6.334 4.396 1.00 77.62 202 SER A N 1
ATOM 1564 C CA . SER A 1 202 ? 14.173 5.143 4.054 1.00 77.62 202 SER A CA 1
ATOM 1565 C C . SER A 1 202 ? 13.533 3.858 4.590 1.00 77.62 202 SER A C 1
ATOM 1567 O O . SER A 1 202 ? 12.948 3.850 5.679 1.00 77.62 202 SER A O 1
ATOM 1569 N N . ASP A 1 203 ? 13.670 2.765 3.837 1.00 79.75 203 ASP A N 1
ATOM 1570 C CA . ASP A 1 203 ? 13.245 1.411 4.208 1.00 79.75 203 ASP A CA 1
ATOM 1571 C C . ASP A 1 203 ? 11.805 1.327 4.744 1.00 79.75 203 ASP A C 1
ATOM 1573 O O . ASP A 1 203 ? 11.559 0.686 5.764 1.00 79.75 203 ASP A O 1
ATOM 1577 N N . ILE A 1 204 ? 10.820 1.981 4.111 1.00 87.25 204 ILE A N 1
ATOM 1578 C CA . ILE A 1 204 ? 9.441 2.022 4.651 1.00 87.25 204 ILE A CA 1
ATOM 1579 C C . ILE A 1 204 ? 8.822 0.634 4.896 1.00 87.25 204 ILE A C 1
ATOM 1581 O O . ILE A 1 204 ? 7.909 0.537 5.707 1.00 87.25 204 ILE A O 1
ATOM 1585 N N . PHE A 1 205 ? 9.323 -0.410 4.224 1.00 88.62 205 PHE A N 1
ATOM 1586 C CA . PHE A 1 205 ? 8.948 -1.820 4.384 1.00 88.62 205 PHE A CA 1
ATOM 1587 C C . PHE A 1 205 ? 10.101 -2.666 4.951 1.00 88.62 205 PHE A C 1
ATOM 1589 O O . PHE A 1 205 ? 10.311 -3.809 4.538 1.00 88.62 205 PHE A O 1
ATOM 1596 N N . LYS A 1 206 ? 10.890 -2.097 5.867 1.00 83.25 206 LYS A N 1
ATOM 1597 C CA . LYS A 1 206 ? 12.021 -2.775 6.506 1.00 83.25 206 LYS A CA 1
ATOM 1598 C C . LYS A 1 206 ? 11.622 -4.151 7.047 1.00 83.25 206 LYS A C 1
ATOM 1600 O O . LYS A 1 206 ? 10.584 -4.290 7.691 1.00 83.25 206 LYS A O 1
ATOM 1605 N N . ASP A 1 207 ? 12.467 -5.150 6.800 1.00 83.56 207 ASP A N 1
ATOM 1606 C CA . ASP A 1 207 ? 12.309 -6.541 7.250 1.00 83.56 207 ASP A CA 1
ATOM 1607 C C . ASP A 1 207 ? 10.976 -7.210 6.824 1.00 83.56 207 ASP A C 1
ATOM 1609 O O . ASP A 1 207 ? 10.577 -8.231 7.378 1.00 83.56 207 ASP A O 1
ATOM 1613 N N . CYS A 1 208 ? 10.273 -6.675 5.814 1.00 87.38 208 CYS A N 1
ATOM 1614 C CA . CYS A 1 208 ? 9.087 -7.310 5.230 1.00 87.38 208 CYS A CA 1
ATOM 1615 C C . CYS A 1 208 ? 9.489 -8.372 4.189 1.00 87.38 208 CYS A C 1
ATOM 1617 O O . CYS A 1 208 ? 9.179 -8.245 3.008 1.00 87.38 208 CYS A O 1
ATOM 1619 N N . GLU A 1 209 ? 10.185 -9.429 4.612 1.00 85.56 209 GLU A N 1
ATOM 1620 C CA . GLU A 1 209 ? 10.812 -10.426 3.718 1.00 85.56 209 GLU A CA 1
ATOM 1621 C C . GLU A 1 209 ? 9.821 -11.203 2.833 1.00 85.56 209 GLU A C 1
ATOM 1623 O O . GLU A 1 209 ? 10.192 -11.748 1.795 1.00 85.56 209 GLU A O 1
ATOM 1628 N N . LYS A 1 210 ? 8.543 -11.264 3.228 1.00 89.38 210 LYS A N 1
ATOM 1629 C CA . LYS A 1 210 ? 7.479 -11.911 2.442 1.00 89.38 210 LYS A CA 1
ATOM 1630 C C . LYS A 1 210 ? 6.780 -10.967 1.463 1.00 89.38 210 LYS A C 1
ATOM 1632 O O . LYS A 1 210 ? 5.895 -11.425 0.734 1.00 89.38 210 LYS A O 1
ATOM 1637 N N . LEU A 1 211 ? 7.137 -9.680 1.448 1.00 88.38 211 LEU A N 1
ATOM 1638 C CA . LEU A 1 211 ? 6.507 -8.687 0.588 1.00 88.38 211 LEU A CA 1
ATOM 1639 C C . LEU A 1 211 ? 6.941 -8.956 -0.851 1.00 88.38 211 LEU A C 1
ATOM 1641 O O . LEU A 1 211 ? 8.071 -8.683 -1.239 1.00 88.38 211 LEU A O 1
ATOM 1645 N N . THR A 1 212 ? 6.028 -9.510 -1.641 1.00 84.44 212 THR A N 1
ATOM 1646 C CA . THR A 1 212 ? 6.299 -9.922 -3.027 1.00 84.44 212 THR A CA 1
ATOM 1647 C C . THR A 1 212 ? 5.696 -8.972 -4.050 1.00 84.44 212 THR A C 1
ATOM 1649 O O . THR A 1 212 ? 6.154 -8.964 -5.190 1.00 84.44 212 THR A O 1
ATOM 1652 N N . SER A 1 213 ? 4.708 -8.165 -3.648 1.00 80.81 213 SER A N 1
ATOM 1653 C CA . SER A 1 213 ? 4.040 -7.185 -4.503 1.00 80.81 213 SER A CA 1
ATOM 1654 C C . SER A 1 213 ? 3.925 -5.823 -3.818 1.00 80.81 213 SER A C 1
ATOM 1656 O O . SER A 1 213 ? 3.429 -5.718 -2.690 1.00 80.81 213 SER A O 1
ATOM 1658 N N . LEU A 1 214 ? 4.353 -4.774 -4.523 1.00 83.88 214 LEU A N 1
ATOM 1659 C CA . LEU A 1 214 ? 4.224 -3.381 -4.101 1.00 83.88 214 LEU A CA 1
ATOM 1660 C C . LEU A 1 214 ? 3.713 -2.531 -5.268 1.00 83.88 214 LEU A C 1
ATOM 1662 O O . LEU A 1 214 ? 4.302 -2.534 -6.349 1.00 83.88 214 LEU A O 1
ATOM 1666 N N . ARG A 1 215 ? 2.633 -1.778 -5.031 1.00 80.94 215 ARG A N 1
ATOM 1667 C CA . ARG A 1 215 ? 2.156 -0.744 -5.960 1.00 80.94 215 ARG A CA 1
ATOM 1668 C C . ARG A 1 215 ? 2.643 0.627 -5.503 1.00 80.94 215 ARG A C 1
ATOM 1670 O O . ARG A 1 215 ? 2.320 1.046 -4.388 1.00 80.94 215 ARG A O 1
ATOM 1677 N N . LEU A 1 216 ? 3.400 1.304 -6.365 1.00 77.56 216 LEU A N 1
ATOM 1678 C CA . LEU A 1 216 ? 4.011 2.603 -6.076 1.00 77.56 216 LEU A CA 1
ATOM 1679 C C . LEU A 1 216 ? 3.174 3.777 -6.620 1.00 77.56 216 LEU A C 1
ATOM 1681 O O . LEU A 1 216 ? 2.489 3.619 -7.635 1.00 77.56 216 LEU A O 1
ATOM 1685 N N . PRO A 1 217 ? 3.216 4.953 -5.965 1.00 73.69 217 PRO A N 1
ATOM 1686 C CA . PRO A 1 217 ? 2.344 6.072 -6.292 1.00 73.69 217 PRO A CA 1
ATOM 1687 C C . PRO A 1 217 ? 2.912 6.980 -7.388 1.00 73.69 217 PRO A C 1
ATOM 1689 O O . PRO A 1 217 ? 4.123 7.175 -7.481 1.00 73.69 217 PRO A O 1
ATOM 1692 N N . LYS A 1 218 ? 2.031 7.591 -8.194 1.00 70.25 218 LYS A N 1
ATOM 1693 C CA . LYS A 1 218 ? 2.414 8.429 -9.352 1.00 70.25 218 LYS A CA 1
ATOM 1694 C C . LYS A 1 218 ? 3.289 9.640 -9.042 1.00 70.25 218 LYS A C 1
ATOM 1696 O O . LYS A 1 218 ? 4.053 10.068 -9.901 1.00 70.25 218 LYS A O 1
ATOM 1701 N N . SER A 1 219 ? 3.177 10.213 -7.845 1.00 62.22 219 SER A N 1
ATOM 1702 C CA . SER A 1 219 ? 3.921 11.418 -7.463 1.00 62.22 219 SER A CA 1
ATOM 1703 C C . SER A 1 219 ? 5.190 11.156 -6.661 1.00 62.22 219 SER A C 1
ATOM 1705 O O . SER A 1 219 ? 5.767 12.120 -6.152 1.00 62.22 219 SER A O 1
ATOM 1707 N N . LEU A 1 220 ? 5.617 9.896 -6.515 1.00 65.62 220 LEU A N 1
ATOM 1708 C CA . LEU A 1 220 ? 6.796 9.580 -5.719 1.00 65.62 220 LEU A CA 1
ATOM 1709 C C . LEU A 1 220 ? 8.042 10.167 -6.390 1.00 65.62 220 LEU A C 1
ATOM 1711 O O . LEU A 1 220 ? 8.577 9.604 -7.338 1.00 65.62 220 LEU A O 1
ATOM 1715 N N . ARG A 1 221 ? 8.482 11.329 -5.902 1.00 56.78 221 ARG A N 1
ATOM 1716 C CA . ARG A 1 221 ? 9.763 11.933 -6.267 1.00 56.78 221 ARG A CA 1
ATOM 1717 C C . ARG A 1 221 ? 10.783 11.381 -5.296 1.00 56.78 221 ARG A C 1
ATOM 1719 O O . ARG A 1 221 ? 10.724 11.687 -4.105 1.00 56.78 221 ARG A O 1
ATOM 1726 N N . VAL A 1 222 ? 11.696 10.558 -5.786 1.00 53.94 222 VAL A N 1
ATOM 1727 C CA . VAL A 1 222 ? 12.677 9.880 -4.940 1.00 53.94 222 VAL A CA 1
ATOM 1728 C C . VAL A 1 222 ? 13.790 10.873 -4.664 1.00 53.94 222 VAL A C 1
ATOM 1730 O O . VAL A 1 222 ? 14.813 10.900 -5.338 1.00 53.94 222 VAL A O 1
ATOM 1733 N N . LYS A 1 223 ? 13.551 11.787 -3.721 1.00 48.19 223 LYS A N 1
ATOM 1734 C CA . LYS A 1 223 ? 14.576 12.760 -3.335 1.00 48.19 223 LYS A CA 1
ATOM 1735 C C . LYS A 1 223 ? 15.682 12.135 -2.494 1.00 48.19 223 LYS A C 1
ATOM 1737 O O . LYS A 1 223 ? 16.800 12.619 -2.574 1.00 48.19 223 LYS A O 1
ATOM 1742 N N . ASP A 1 224 ? 15.396 11.042 -1.792 1.00 41.88 224 ASP A N 1
ATOM 1743 C CA . ASP A 1 224 ? 16.356 10.338 -0.953 1.00 41.88 224 ASP A CA 1
ATOM 1744 C C . ASP A 1 224 ? 16.079 8.834 -1.020 1.00 41.88 224 ASP A C 1
ATOM 1746 O O . ASP A 1 224 ? 14.989 8.403 -0.653 1.00 41.88 224 ASP A O 1
ATOM 1750 N N . ILE A 1 225 ? 17.052 8.073 -1.539 1.00 50.81 225 ILE A N 1
ATOM 1751 C CA . ILE A 1 225 ? 17.299 6.629 -1.342 1.00 50.81 225 ILE A CA 1
ATOM 1752 C C . ILE A 1 225 ? 16.042 5.859 -0.896 1.00 50.81 225 ILE A C 1
ATOM 1754 O O . ILE A 1 225 ? 15.947 5.352 0.225 1.00 50.81 225 ILE A O 1
ATOM 1758 N N . PHE A 1 226 ? 15.040 5.788 -1.774 1.00 55.25 226 PHE A N 1
ATOM 1759 C CA . PHE A 1 226 ? 13.961 4.829 -1.604 1.00 55.25 226 PHE A CA 1
ATOM 1760 C C . PHE A 1 226 ? 14.524 3.485 -2.046 1.00 55.25 226 PHE A C 1
ATOM 1762 O O . PHE A 1 226 ? 14.355 3.083 -3.191 1.00 55.25 226 PHE A O 1
ATOM 1769 N N . MET A 1 227 ? 15.275 2.831 -1.159 1.00 58.34 227 MET A N 1
ATOM 1770 C CA . MET A 1 227 ? 15.674 1.448 -1.375 1.00 58.34 227 MET A CA 1
ATOM 1771 C C . MET A 1 227 ? 14.414 0.599 -1.287 1.00 58.34 227 MET A C 1
ATOM 1773 O O . MET A 1 227 ? 13.849 0.371 -0.214 1.00 58.34 227 MET A O 1
ATOM 1777 N N . ILE A 1 228 ? 13.933 0.188 -2.455 1.00 66.12 228 ILE A N 1
ATOM 1778 C CA . ILE A 1 228 ? 12.913 -0.840 -2.558 1.00 66.12 228 ILE A CA 1
ATOM 1779 C C . ILE A 1 228 ? 13.482 -2.111 -1.894 1.00 66.12 228 ILE A C 1
ATOM 1781 O O . ILE A 1 228 ? 14.637 -2.458 -2.144 1.00 66.12 228 ILE A O 1
ATOM 1785 N N . PRO A 1 229 ? 12.719 -2.789 -1.014 1.00 69.25 229 PRO A N 1
ATOM 1786 C CA . PRO A 1 229 ? 13.192 -3.991 -0.333 1.00 69.25 229 PRO A CA 1
ATOM 1787 C C . PRO A 1 229 ? 13.784 -5.034 -1.291 1.00 69.25 229 PRO A C 1
ATOM 1789 O O . PRO A 1 229 ? 13.151 -5.382 -2.288 1.00 69.25 229 PRO A O 1
ATOM 1792 N N . GLU A 1 230 ? 14.936 -5.615 -0.935 1.00 75.81 230 GLU A N 1
ATOM 1793 C CA . GLU A 1 230 ? 15.665 -6.596 -1.767 1.00 75.81 230 GLU A CA 1
ATOM 1794 C C . GLU A 1 230 ? 14.846 -7.864 -2.106 1.00 75.81 230 GLU A C 1
ATOM 1796 O O . GLU A 1 230 ? 15.187 -8.626 -3.017 1.00 75.81 230 GLU A O 1
ATOM 1801 N N . PHE A 1 231 ? 13.756 -8.092 -1.367 1.00 76.00 231 PHE A N 1
ATOM 1802 C CA . PHE A 1 231 ? 12.877 -9.262 -1.442 1.00 76.00 231 PHE A CA 1
ATOM 1803 C C . PHE A 1 231 ? 11.701 -9.112 -2.418 1.00 76.00 231 PHE A C 1
ATOM 1805 O O . PHE A 1 231 ? 11.005 -10.092 -2.692 1.00 76.00 231 PHE A O 1
ATOM 1812 N N . LEU A 1 232 ? 11.457 -7.909 -2.949 1.00 80.69 232 LEU A N 1
ATOM 1813 C CA . LEU A 1 232 ? 10.326 -7.673 -3.844 1.00 80.69 232 LEU A CA 1
ATOM 1814 C C . LEU A 1 232 ? 10.512 -8.395 -5.177 1.00 80.69 232 LEU A C 1
ATOM 1816 O O . LEU A 1 232 ? 11.507 -8.186 -5.861 1.00 80.69 232 LEU A O 1
ATOM 1820 N N . LYS A 1 233 ? 9.524 -9.218 -5.547 1.00 83.69 233 LYS A N 1
ATOM 1821 C CA . LYS A 1 233 ? 9.507 -9.980 -6.807 1.00 83.69 233 LYS A CA 1
ATOM 1822 C C . LYS A 1 233 ? 8.837 -9.232 -7.944 1.00 83.69 233 LYS A C 1
ATOM 1824 O O . LYS A 1 233 ? 9.310 -9.280 -9.077 1.00 83.69 233 LYS A O 1
ATOM 1829 N N . HIS A 1 234 ? 7.740 -8.549 -7.635 1.00 81.31 234 HIS A N 1
ATOM 1830 C CA . HIS A 1 234 ? 6.934 -7.831 -8.606 1.00 81.31 234 HIS A CA 1
ATOM 1831 C C . HIS A 1 234 ? 6.656 -6.424 -8.089 1.00 81.31 234 HIS A C 1
ATOM 1833 O O . HIS A 1 234 ? 6.150 -6.239 -6.979 1.00 81.31 234 HIS A O 1
ATOM 1839 N N . VAL A 1 235 ? 6.958 -5.424 -8.911 1.00 82.38 235 VAL A N 1
ATOM 1840 C CA . VAL A 1 235 ? 6.602 -4.033 -8.630 1.00 82.38 235 VAL A CA 1
ATOM 1841 C C . VAL A 1 235 ? 5.796 -3.489 -9.796 1.00 82.38 235 VAL A C 1
ATOM 1843 O O . VAL A 1 235 ? 6.203 -3.606 -10.951 1.00 82.38 235 VAL A O 1
ATOM 1846 N N . THR A 1 236 ? 4.659 -2.879 -9.473 1.00 80.06 236 THR A N 1
ATOM 1847 C CA . THR A 1 236 ? 3.829 -2.169 -10.447 1.00 80.06 236 THR A CA 1
ATOM 1848 C C . THR A 1 236 ? 3.953 -0.676 -10.193 1.00 80.06 236 THR A C 1
ATOM 1850 O O . THR A 1 236 ? 3.708 -0.189 -9.081 1.00 80.06 236 THR A O 1
ATOM 1853 N N . LEU A 1 237 ? 4.345 0.047 -11.235 1.00 79.69 237 LEU A N 1
ATOM 1854 C CA . LEU A 1 237 ? 4.403 1.500 -11.249 1.00 79.69 237 LEU A CA 1
ATOM 1855 C C . LEU A 1 237 ? 3.055 2.065 -11.714 1.00 79.69 237 LEU A C 1
ATOM 1857 O O . LEU A 1 237 ? 2.307 1.416 -12.436 1.00 79.69 237 LEU A O 1
ATOM 1861 N N . SER A 1 238 ? 2.718 3.272 -11.269 1.00 77.00 238 SER A N 1
ATOM 1862 C CA . SER A 1 238 ? 1.495 3.958 -11.702 1.00 77.00 238 SER A CA 1
ATOM 1863 C C . SER A 1 238 ? 1.659 4.528 -13.117 1.00 77.00 238 SER A C 1
ATOM 1865 O O . SER A 1 238 ? 2.718 5.068 -13.429 1.00 77.00 238 SER A O 1
ATOM 1867 N N . ASP A 1 239 ? 0.605 4.513 -13.941 1.00 78.00 239 ASP A N 1
ATOM 1868 C CA . ASP A 1 239 ? 0.636 4.986 -15.343 1.00 78.00 239 ASP A CA 1
ATOM 1869 C C . ASP A 1 239 ? 1.071 6.447 -15.532 1.00 78.00 239 ASP A C 1
ATOM 1871 O O . ASP A 1 239 ? 1.436 6.869 -16.627 1.00 78.00 239 ASP A O 1
ATOM 1875 N N . ALA A 1 240 ? 1.041 7.236 -14.460 1.00 73.06 240 ALA A N 1
ATOM 1876 C CA . ALA A 1 240 ? 1.448 8.636 -14.462 1.00 73.06 240 ALA A CA 1
ATOM 1877 C C . ALA A 1 240 ? 2.932 8.864 -14.104 1.00 73.06 240 ALA A C 1
ATOM 1879 O O . ALA A 1 240 ? 3.361 10.016 -14.036 1.00 73.06 240 ALA A O 1
ATOM 1880 N N . VAL A 1 241 ? 3.722 7.807 -13.873 1.00 78.88 241 VAL A N 1
ATOM 1881 C CA . VAL A 1 241 ? 5.178 7.926 -13.698 1.00 78.88 241 VAL A CA 1
ATOM 1882 C C . VAL A 1 241 ? 5.811 8.364 -15.022 1.00 78.88 241 VAL A C 1
ATOM 1884 O O . VAL A 1 241 ? 5.650 7.705 -16.044 1.00 78.88 241 VAL A O 1
ATOM 1887 N N . THR A 1 242 ? 6.555 9.475 -15.003 1.00 83.69 242 THR A N 1
ATOM 1888 C CA . THR A 1 242 ? 7.223 10.033 -16.198 1.00 83.69 242 THR A CA 1
ATOM 1889 C C . THR A 1 242 ? 8.728 9.779 -16.245 1.00 83.69 242 THR A C 1
ATOM 1891 O O . THR A 1 242 ? 9.357 9.956 -17.293 1.00 83.69 242 THR A O 1
ATOM 1894 N N . LYS A 1 243 ? 9.318 9.354 -15.125 1.00 85.75 243 LYS A N 1
ATOM 1895 C CA . LYS A 1 243 ? 10.741 9.047 -14.973 1.00 85.75 243 LYS A CA 1
ATOM 1896 C C . LYS A 1 243 ? 10.939 8.012 -13.869 1.00 85.75 243 LYS A C 1
ATOM 1898 O O . LYS A 1 243 ? 10.315 8.119 -12.817 1.00 85.75 243 LYS A O 1
ATOM 1903 N N . ILE A 1 244 ? 11.828 7.050 -14.102 1.00 86.50 244 ILE A N 1
ATOM 1904 C CA . ILE A 1 244 ? 12.382 6.198 -13.046 1.00 86.50 244 ILE A CA 1
ATOM 1905 C C . ILE A 1 244 ? 13.638 6.902 -12.540 1.00 86.50 244 ILE A C 1
ATOM 1907 O O . ILE A 1 244 ? 14.591 7.086 -13.296 1.00 86.50 244 ILE A O 1
ATOM 1911 N N . ASP A 1 245 ? 13.628 7.351 -11.289 1.00 83.56 245 ASP A N 1
ATOM 1912 C CA . ASP A 1 245 ? 14.766 8.058 -10.702 1.00 83.56 245 ASP A CA 1
ATOM 1913 C C . ASP A 1 245 ? 15.980 7.130 -10.506 1.00 83.56 245 ASP A C 1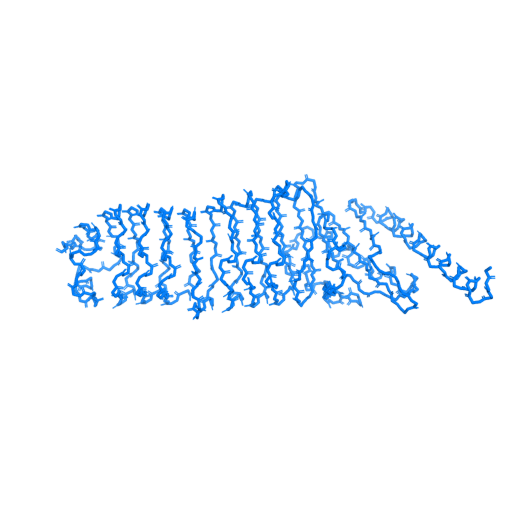
ATOM 1915 O O . ASP A 1 245 ? 15.891 5.901 -10.581 1.00 83.56 245 ASP A O 1
ATOM 1919 N N . GLY A 1 246 ? 17.157 7.730 -10.308 1.00 85.00 246 GLY A N 1
ATOM 1920 C CA . GLY A 1 246 ? 18.375 6.961 -10.063 1.00 85.00 246 GLY A CA 1
ATOM 1921 C C . GLY A 1 246 ? 18.282 6.144 -8.772 1.00 85.00 246 GLY A C 1
ATOM 1922 O O . GLY A 1 246 ? 17.656 6.582 -7.810 1.00 85.00 246 GLY A O 1
ATOM 1923 N N . PHE A 1 247 ? 18.918 4.972 -8.760 1.00 83.56 247 PHE A N 1
ATOM 1924 C CA . PHE A 1 247 ? 18.983 4.039 -7.627 1.00 83.56 247 PHE A CA 1
ATOM 1925 C C . PHE A 1 247 ? 17.638 3.445 -7.165 1.00 83.56 247 PHE A C 1
ATOM 1927 O O . PHE A 1 247 ? 17.588 2.801 -6.121 1.00 83.56 247 PHE A O 1
ATOM 1934 N N . PHE A 1 248 ? 16.542 3.643 -7.907 1.00 80.75 248 PHE A N 1
ATOM 1935 C CA . PHE A 1 248 ? 15.198 3.336 -7.405 1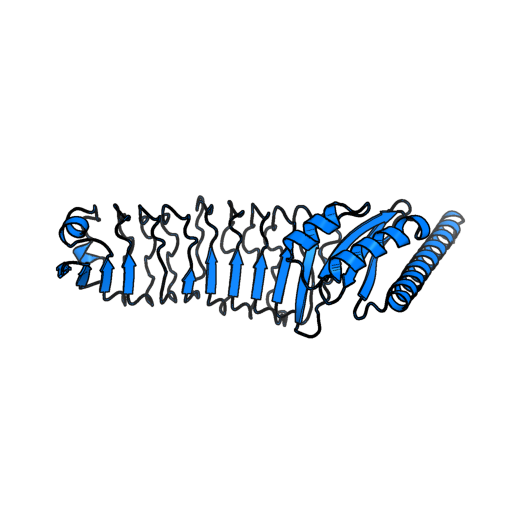.00 80.75 248 PHE A CA 1
ATOM 1936 C C . PHE A 1 248 ? 14.945 1.851 -7.095 1.00 80.75 248 PHE A C 1
ATOM 1938 O O . PHE A 1 248 ? 14.365 1.531 -6.062 1.00 80.75 248 PHE A O 1
ATOM 1945 N N . PHE A 1 249 ? 15.415 0.944 -7.951 1.00 86.06 249 PHE A N 1
ATOM 1946 C CA . PHE A 1 249 ? 15.424 -0.506 -7.733 1.00 86.06 249 PHE A CA 1
ATOM 1947 C C . PHE A 1 249 ? 16.838 -1.049 -7.466 1.00 86.06 249 PHE A C 1
ATOM 1949 O O . PHE A 1 249 ? 17.082 -2.241 -7.659 1.00 86.06 249 PHE A O 1
ATOM 1956 N N . LEU A 1 250 ? 17.776 -0.207 -7.012 1.00 85.50 250 LEU A N 1
ATOM 1957 C CA . LEU A 1 250 ? 19.121 -0.658 -6.647 1.00 85.50 250 LEU A CA 1
ATOM 1958 C C . LEU A 1 250 ? 19.030 -1.808 -5.631 1.00 85.50 250 LEU A C 1
ATOM 1960 O O . LEU A 1 250 ? 18.329 -1.692 -4.626 1.00 85.50 250 LEU A O 1
ATOM 1964 N N . ASN A 1 251 ? 19.759 -2.900 -5.876 1.00 86.81 251 ASN A N 1
ATOM 1965 C CA . ASN A 1 251 ? 19.782 -4.096 -5.024 1.00 86.81 251 ASN A CA 1
ATOM 1966 C C . ASN A 1 251 ? 18.419 -4.785 -4.843 1.00 86.81 251 ASN A C 1
ATOM 1968 O O . ASN A 1 251 ? 18.249 -5.581 -3.919 1.00 86.81 251 ASN A O 1
ATOM 1972 N N . CYS A 1 252 ? 17.450 -4.581 -5.739 1.00 86.31 252 CYS A N 1
ATOM 1973 C CA . CYS A 1 252 ? 16.235 -5.399 -5.762 1.00 86.31 252 CYS A CA 1
ATOM 1974 C C . CYS A 1 252 ? 16.543 -6.805 -6.302 1.00 86.31 252 CYS A C 1
ATOM 1976 O O . CYS A 1 252 ? 16.131 -7.180 -7.399 1.00 86.31 252 CYS A O 1
ATOM 1978 N N . ARG A 1 253 ? 17.312 -7.586 -5.535 1.00 89.31 253 ARG A N 1
ATOM 1979 C CA . ARG A 1 253 ? 17.906 -8.863 -5.953 1.00 89.31 253 ARG A CA 1
ATOM 1980 C C . ARG A 1 253 ? 16.860 -9.913 -6.300 1.00 89.31 253 ARG A C 1
ATOM 1982 O O . ARG A 1 253 ? 17.139 -10.777 -7.125 1.00 89.31 253 ARG A O 1
ATOM 1989 N N . SER A 1 254 ? 15.672 -9.830 -5.704 1.00 90.12 254 SER A N 1
ATOM 1990 C CA . SER A 1 254 ? 14.552 -10.740 -5.965 1.00 90.12 254 SER A CA 1
ATOM 1991 C C . SER A 1 254 ? 13.603 -10.261 -7.066 1.00 90.12 254 SER A C 1
ATOM 1993 O O . SER A 1 254 ? 12.671 -10.995 -7.376 1.00 90.12 254 SER A O 1
ATOM 1995 N N . LEU A 1 255 ? 13.810 -9.072 -7.652 1.00 91.12 255 LEU A N 1
ATOM 1996 C CA . LEU A 1 255 ? 12.904 -8.497 -8.650 1.00 91.12 255 LEU A CA 1
ATOM 1997 C C . LEU A 1 255 ? 12.926 -9.341 -9.919 1.00 91.12 255 LEU A C 1
ATOM 1999 O O . LEU A 1 255 ? 13.923 -9.369 -10.628 1.00 91.12 255 LEU A O 1
ATOM 2003 N N . GLU A 1 256 ? 11.826 -10.036 -10.193 1.00 91.62 256 GLU A N 1
ATOM 2004 C CA . GLU A 1 256 ? 11.670 -10.900 -11.365 1.00 91.62 256 GLU A CA 1
ATOM 2005 C C . GLU A 1 256 ? 11.095 -10.123 -12.552 1.00 91.62 256 GLU A C 1
ATOM 2007 O O . GLU A 1 256 ? 11.422 -10.418 -13.701 1.00 91.62 256 GLU A O 1
ATOM 2012 N N . SER A 1 257 ? 10.243 -9.129 -12.276 1.00 86.25 257 SER A N 1
ATOM 2013 C CA . SER A 1 257 ? 9.584 -8.309 -13.292 1.00 86.25 257 SER A CA 1
ATOM 2014 C C . SER A 1 257 ? 9.218 -6.924 -12.762 1.00 86.25 257 SER A C 1
ATOM 2016 O O . SER A 1 257 ? 8.736 -6.788 -11.632 1.00 86.25 257 SER A O 1
ATOM 2018 N N . VAL A 1 258 ? 9.314 -5.921 -13.628 1.00 88.56 258 VAL A N 1
ATOM 2019 C CA . VAL A 1 258 ? 8.760 -4.581 -13.415 1.00 88.56 258 VAL A CA 1
ATOM 2020 C C . VAL A 1 258 ? 8.010 -4.144 -14.670 1.00 88.56 258 VAL A C 1
ATOM 2022 O O . VAL A 1 258 ? 8.519 -4.262 -15.782 1.00 88.56 258 VAL A O 1
ATOM 2025 N N . GLU A 1 259 ? 6.789 -3.650 -14.494 1.00 88.75 259 GLU A N 1
ATOM 2026 C CA . GLU A 1 259 ? 6.046 -3.017 -15.582 1.00 88.75 259 GLU A CA 1
ATOM 2027 C C . GLU A 1 259 ? 6.425 -1.534 -15.627 1.00 88.75 259 GLU A C 1
ATOM 2029 O O . GLU A 1 259 ? 6.099 -0.777 -14.708 1.00 88.75 259 GLU A O 1
ATOM 2034 N N . ILE A 1 260 ? 7.164 -1.132 -16.667 1.00 90.31 260 ILE A N 1
ATOM 2035 C CA . ILE A 1 260 ? 7.477 0.276 -16.925 1.00 90.31 260 ILE A CA 1
ATOM 2036 C C . ILE A 1 260 ? 6.282 0.897 -17.667 1.00 90.31 260 ILE A C 1
ATOM 2038 O O . ILE A 1 260 ? 5.979 0.457 -18.776 1.00 90.31 260 ILE A O 1
ATOM 2042 N N . PRO A 1 261 ? 5.609 1.919 -17.108 1.00 89.06 261 PRO A N 1
ATOM 2043 C CA . PRO A 1 261 ? 4.441 2.509 -17.744 1.00 89.06 261 PRO A CA 1
ATOM 2044 C C . PRO A 1 261 ? 4.783 3.326 -18.989 1.00 89.06 261 PRO A C 1
ATOM 2046 O O . PRO A 1 261 ? 5.836 3.960 -19.060 1.00 89.06 261 PRO A O 1
ATOM 2049 N N . GLU A 1 262 ? 3.840 3.405 -19.930 1.00 90.88 262 GLU A N 1
ATOM 2050 C CA . GLU A 1 262 ? 3.999 4.117 -21.209 1.00 90.88 262 GLU A CA 1
ATOM 2051 C C . GLU A 1 262 ? 4.370 5.602 -21.048 1.00 90.88 262 GLU A C 1
ATOM 2053 O O . GLU A 1 262 ? 4.967 6.187 -21.946 1.00 90.88 262 GLU A O 1
ATOM 2058 N N . GLY A 1 263 ? 4.045 6.236 -19.916 1.00 89.31 263 GLY A N 1
ATOM 2059 C CA . GLY A 1 263 ? 4.395 7.633 -19.640 1.00 89.31 263 GLY A CA 1
ATOM 2060 C C . GLY A 1 263 ? 5.882 7.889 -19.359 1.00 89.31 263 GLY A C 1
ATOM 2061 O O . GLY A 1 263 ? 6.303 9.049 -19.361 1.00 89.31 263 GLY A O 1
ATOM 2062 N N . VAL A 1 264 ? 6.684 6.846 -19.113 1.00 90.94 264 VAL A N 1
ATOM 2063 C CA . VAL A 1 264 ? 8.093 6.985 -18.723 1.00 90.94 264 VAL A CA 1
ATOM 2064 C C . VAL A 1 264 ? 8.949 7.425 -19.906 1.00 90.94 264 VAL A C 1
ATOM 2066 O O . VAL A 1 264 ? 8.953 6.801 -20.961 1.00 90.94 264 VAL A O 1
ATOM 2069 N N . THR A 1 265 ? 9.729 8.484 -19.690 1.00 93.38 265 THR A N 1
ATOM 2070 C CA . THR A 1 265 ? 10.643 9.059 -20.689 1.00 93.38 265 THR A CA 1
ATOM 2071 C C . THR A 1 265 ? 12.123 8.850 -20.374 1.00 93.38 265 THR A C 1
ATOM 2073 O O . THR A 1 265 ? 12.962 8.941 -21.269 1.00 93.38 265 THR A O 1
ATOM 2076 N N . GLU A 1 266 ? 12.470 8.550 -19.121 1.00 92.25 266 GLU A N 1
ATOM 2077 C CA . GLU A 1 266 ? 13.859 8.412 -18.679 1.00 92.25 266 GLU A CA 1
ATOM 2078 C C . GLU A 1 266 ? 14.003 7.322 -17.611 1.00 92.25 266 GLU A C 1
ATOM 2080 O O . GLU A 1 266 ? 13.232 7.277 -16.649 1.00 92.25 266 GLU A O 1
ATOM 2085 N N . ILE A 1 267 ? 15.030 6.481 -17.769 1.00 92.69 267 ILE A N 1
ATOM 2086 C CA . ILE A 1 267 ? 15.470 5.490 -16.781 1.00 92.69 267 ILE A CA 1
ATOM 2087 C C . ILE A 1 267 ? 16.748 6.000 -16.103 1.00 92.69 267 ILE A C 1
ATOM 2089 O O . ILE A 1 267 ? 17.737 6.338 -16.761 1.00 92.69 267 ILE A O 1
ATOM 2093 N N . GLY A 1 268 ? 16.711 6.120 -14.779 1.00 90.75 268 GLY A N 1
ATOM 2094 C CA . GLY A 1 268 ? 17.741 6.736 -13.949 1.00 90.75 268 GLY A CA 1
ATOM 2095 C C . GLY A 1 268 ? 19.021 5.916 -13.803 1.00 90.75 268 GLY A C 1
ATOM 2096 O O . GLY A 1 268 ? 19.069 4.721 -14.096 1.00 90.75 268 GLY A O 1
ATOM 2097 N N . MET A 1 269 ? 20.076 6.588 -13.341 1.00 90.38 269 MET A N 1
ATOM 2098 C CA . MET A 1 269 ? 21.391 5.986 -13.102 1.00 90.38 269 MET A CA 1
ATOM 2099 C C . MET A 1 269 ? 21.287 4.903 -12.019 1.00 90.38 269 MET A C 1
ATOM 2101 O O . MET A 1 269 ? 20.606 5.140 -11.025 1.00 90.38 269 MET A O 1
ATOM 2105 N N . HIS A 1 270 ? 21.915 3.736 -12.194 1.00 90.50 270 HIS A N 1
ATOM 2106 C CA . HIS A 1 270 ? 21.846 2.606 -11.239 1.00 90.50 270 HIS A CA 1
ATOM 2107 C C . HIS A 1 270 ? 20.418 2.126 -10.887 1.00 90.50 270 HIS A C 1
ATOM 2109 O O . HIS A 1 270 ? 20.207 1.464 -9.874 1.00 90.50 270 HIS A O 1
ATOM 2115 N N . SER A 1 271 ? 19.405 2.494 -11.681 1.00 90.12 271 SER A N 1
ATOM 2116 C CA . SER A 1 271 ? 17.998 2.292 -11.311 1.00 90.12 271 SER A CA 1
ATOM 2117 C C . SER A 1 271 ? 17.601 0.830 -11.134 1.00 90.12 271 SER A C 1
ATOM 2119 O O . SER A 1 271 ? 16.743 0.590 -10.307 1.00 90.12 271 SER A O 1
ATOM 2121 N N . PHE A 1 272 ? 18.222 -0.114 -11.833 1.00 93.25 272 PHE A N 1
ATOM 2122 C CA . PHE A 1 272 ? 18.062 -1.566 -11.701 1.00 93.25 272 PHE A CA 1
ATOM 2123 C C . PHE A 1 272 ? 19.425 -2.252 -11.513 1.00 93.25 272 PHE A C 1
ATOM 2125 O O . PHE A 1 272 ? 19.642 -3.372 -11.971 1.00 93.25 272 PHE A O 1
ATOM 2132 N N . GLU A 1 273 ? 20.395 -1.580 -10.891 1.00 92.19 273 GLU A N 1
ATOM 2133 C CA . GLU A 1 273 ? 21.684 -2.214 -10.611 1.00 92.19 273 GLU A CA 1
ATOM 2134 C C . GLU A 1 273 ? 21.525 -3.329 -9.560 1.00 92.19 273 GLU A C 1
ATOM 2136 O O . GLU A 1 273 ? 20.776 -3.185 -8.589 1.00 92.19 273 GLU A O 1
ATOM 2141 N N . HIS A 1 274 ? 22.216 -4.456 -9.759 1.00 93.00 274 HIS A N 1
ATOM 2142 C CA . HIS A 1 274 ? 22.118 -5.662 -8.923 1.00 93.00 274 HIS A CA 1
ATOM 2143 C C . HIS A 1 274 ? 20.710 -6.296 -8.834 1.00 93.00 274 HIS A C 1
ATOM 2145 O O . HIS A 1 274 ? 20.427 -7.066 -7.907 1.00 93.00 274 HIS A O 1
ATOM 2151 N N . CYS A 1 275 ? 19.822 -6.059 -9.809 1.00 93.69 275 CYS A N 1
ATOM 2152 C CA . CYS A 1 275 ? 18.560 -6.797 -9.957 1.00 93.69 275 CYS A CA 1
ATOM 2153 C C . CYS A 1 275 ? 18.798 -8.218 -10.501 1.00 93.69 275 CYS A C 1
ATOM 2155 O O . CYS A 1 275 ? 18.368 -8.578 -11.594 1.00 93.69 275 CYS A O 1
ATOM 2157 N N . ILE A 1 276 ? 19.497 -9.054 -9.731 1.00 94.75 276 ILE A N 1
ATOM 2158 C CA . ILE A 1 276 ? 19.995 -10.356 -10.197 1.00 94.75 276 ILE A CA 1
ATOM 2159 C C . ILE A 1 276 ? 18.900 -11.367 -10.564 1.00 94.75 276 ILE A C 1
ATOM 2161 O O . ILE A 1 276 ? 19.216 -12.340 -11.230 1.00 94.75 276 ILE A O 1
ATOM 2165 N N . SER A 1 277 ? 17.640 -11.194 -10.152 1.00 95.00 277 SER A N 1
ATOM 2166 C CA . SER A 1 277 ? 16.532 -12.085 -10.554 1.00 95.00 277 SER A CA 1
ATOM 2167 C C . SER A 1 277 ? 15.777 -11.610 -11.799 1.00 95.00 277 SER A C 1
ATOM 2169 O O . SER A 1 277 ? 14.940 -12.358 -12.312 1.00 95.00 277 SER A O 1
ATOM 2171 N N . LEU A 1 278 ? 16.066 -10.405 -12.302 1.00 95.50 278 LEU A N 1
ATOM 2172 C CA . LEU A 1 278 ? 15.358 -9.804 -13.429 1.00 95.50 278 LEU A CA 1
ATOM 2173 C C . LEU A 1 278 ? 15.810 -10.492 -14.717 1.00 95.50 278 LEU A C 1
ATOM 2175 O O . LEU A 1 278 ? 16.980 -10.417 -15.073 1.00 95.50 278 LEU A O 1
ATOM 2179 N N . LYS A 1 279 ? 14.897 -11.187 -15.405 1.00 94.75 279 LYS A N 1
ATOM 2180 C CA . LYS A 1 279 ? 15.234 -11.999 -16.595 1.00 94.75 279 LYS A CA 1
ATOM 2181 C C . LYS A 1 279 ? 15.032 -11.271 -17.915 1.00 94.75 279 LYS A C 1
ATOM 2183 O O . LYS A 1 279 ? 15.803 -11.472 -18.857 1.00 94.75 279 LYS A O 1
ATOM 2188 N N . SER A 1 280 ? 13.984 -10.464 -17.968 1.00 94.44 280 SER A N 1
ATOM 2189 C CA . SER A 1 280 ? 13.642 -9.587 -19.076 1.00 94.44 280 SER A CA 1
ATOM 2190 C C . SER A 1 280 ? 13.012 -8.311 -18.533 1.00 94.44 280 SER A C 1
ATOM 2192 O O . SER A 1 280 ? 12.515 -8.275 -17.403 1.00 94.44 280 SER A O 1
ATOM 2194 N N . ILE A 1 281 ? 13.048 -7.253 -19.336 1.00 95.12 281 ILE A N 1
ATOM 2195 C CA . ILE A 1 281 ? 12.363 -6.003 -19.027 1.00 95.12 281 ILE A CA 1
ATOM 2196 C C . ILE A 1 281 ? 11.751 -5.419 -20.293 1.00 95.12 281 ILE A C 1
ATOM 2198 O O . ILE A 1 281 ? 12.402 -5.381 -21.337 1.00 95.12 281 ILE A O 1
ATOM 2202 N N . ARG A 1 282 ? 10.503 -4.957 -20.182 1.00 95.62 282 ARG A N 1
ATOM 2203 C CA . ARG A 1 282 ? 9.816 -4.225 -21.244 1.00 95.62 282 ARG A CA 1
ATOM 2204 C C . ARG A 1 282 ? 10.024 -2.726 -21.055 1.00 95.62 282 ARG A C 1
ATOM 2206 O O . ARG A 1 282 ? 9.721 -2.186 -19.992 1.00 95.62 282 ARG A O 1
ATOM 2213 N N . ILE A 1 283 ? 10.562 -2.070 -22.075 1.00 95.69 283 ILE A N 1
ATOM 2214 C CA . ILE A 1 283 ? 10.859 -0.640 -22.129 1.00 95.69 283 ILE A CA 1
ATOM 2215 C C . ILE A 1 283 ? 9.917 0.010 -23.158 1.00 95.69 283 ILE A C 1
ATOM 2217 O O . ILE A 1 283 ? 10.040 -0.263 -24.356 1.00 95.69 283 ILE A O 1
ATOM 2221 N N . PRO A 1 284 ? 9.014 0.906 -22.726 1.00 96.12 284 PRO A N 1
ATOM 2222 C CA . PRO A 1 284 ? 8.135 1.639 -23.626 1.00 96.12 284 PRO A CA 1
ATOM 2223 C C . PRO A 1 284 ? 8.897 2.512 -24.619 1.00 96.12 284 PRO A C 1
ATOM 2225 O O . PRO A 1 284 ? 9.925 3.109 -24.294 1.00 96.12 284 PRO A O 1
ATOM 2228 N N . LYS A 1 285 ? 8.328 2.694 -25.813 1.00 95.88 285 LYS A N 1
ATOM 2229 C CA . LYS A 1 285 ? 8.909 3.520 -26.890 1.00 95.88 285 LYS A CA 1
ATOM 2230 C C . LYS A 1 285 ? 9.104 4.993 -26.524 1.00 95.88 285 LYS A C 1
ATOM 2232 O O . LYS A 1 285 ? 9.829 5.706 -27.212 1.00 95.88 285 LYS A O 1
ATOM 2237 N N . ASN A 1 286 ? 8.407 5.461 -25.488 1.00 95.81 286 ASN A N 1
ATOM 2238 C CA . ASN A 1 286 ? 8.491 6.837 -25.008 1.00 95.81 286 ASN A CA 1
ATOM 2239 C C . ASN A 1 286 ? 9.742 7.079 -24.152 1.00 95.81 286 ASN A C 1
ATOM 2241 O O . ASN A 1 286 ? 10.085 8.238 -23.915 1.00 95.81 286 ASN A O 1
ATOM 2245 N N . VAL A 1 287 ? 10.450 6.020 -23.734 1.00 96.00 287 VAL A N 1
ATOM 2246 C CA . VAL A 1 287 ? 11.755 6.135 -23.082 1.00 96.00 287 VAL A CA 1
ATOM 2247 C C . VAL A 1 287 ? 12.767 6.623 -24.111 1.00 96.00 287 VAL A C 1
ATOM 2249 O O . VAL A 1 287 ? 13.098 5.927 -25.064 1.00 96.00 287 VAL A O 1
ATOM 2252 N N . VAL A 1 288 ? 13.266 7.840 -23.907 1.00 94.19 288 VAL A N 1
ATOM 2253 C CA . VAL A 1 288 ? 14.230 8.494 -24.804 1.00 94.19 288 VAL A CA 1
ATOM 2254 C C . VAL A 1 288 ? 15.636 8.543 -24.219 1.00 94.19 288 VAL A C 1
ATOM 2256 O O . VAL A 1 288 ? 16.543 9.055 -24.871 1.00 94.19 288 VAL A O 1
ATOM 2259 N N . LYS A 1 289 ? 15.837 8.060 -22.986 1.00 93.12 289 LYS A N 1
ATOM 2260 C CA . LYS A 1 289 ? 17.135 8.093 -22.305 1.00 93.12 289 LYS A CA 1
ATOM 2261 C C . LYS A 1 289 ? 17.258 7.003 -21.240 1.00 93.12 289 LYS A C 1
ATOM 2263 O O . LYS A 1 289 ? 16.416 6.914 -20.345 1.00 93.12 289 LYS A O 1
ATOM 2268 N N . ILE A 1 290 ? 18.364 6.258 -21.278 1.00 93.94 290 ILE A N 1
ATOM 2269 C CA . ILE A 1 290 ? 18.774 5.337 -20.211 1.00 93.94 290 ILE A CA 1
ATOM 2270 C C . ILE A 1 290 ? 20.115 5.821 -19.655 1.00 93.94 290 ILE A C 1
ATOM 2272 O O . ILE A 1 290 ? 21.106 5.930 -20.375 1.00 93.94 290 ILE A O 1
ATOM 2276 N N . ASN A 1 291 ? 20.140 6.177 -18.373 1.00 92.88 291 ASN A N 1
ATOM 2277 C CA . ASN A 1 291 ? 21.339 6.712 -17.729 1.00 92.88 291 ASN A CA 1
ATOM 2278 C C . ASN A 1 291 ? 22.366 5.609 -17.401 1.00 92.88 291 ASN A C 1
ATOM 2280 O O . ASN A 1 291 ? 22.026 4.424 -17.397 1.00 92.88 291 ASN A O 1
ATOM 2284 N N . PRO A 1 292 ? 23.627 5.984 -17.102 1.00 91.62 292 PRO A N 1
ATOM 2285 C CA . PRO A 1 292 ? 24.684 5.021 -16.820 1.00 91.62 292 PRO A CA 1
ATOM 2286 C C . PRO A 1 292 ? 24.356 4.022 -15.714 1.00 91.62 292 PRO A C 1
ATOM 2288 O O . PRO A 1 292 ? 23.663 4.347 -14.750 1.00 91.62 292 PRO A O 1
ATOM 2291 N N . CYS A 1 293 ? 24.867 2.802 -15.875 1.00 91.56 293 CYS A N 1
ATOM 2292 C CA . CYS A 1 293 ? 24.745 1.713 -14.906 1.00 91.56 293 CYS A CA 1
ATOM 2293 C C . CYS A 1 293 ? 23.299 1.298 -14.581 1.00 91.56 293 CYS A C 1
ATOM 2295 O O . CYS A 1 293 ? 23.092 0.537 -13.644 1.00 91.56 293 CYS A O 1
ATOM 2297 N N . ALA A 1 294 ? 22.293 1.750 -15.347 1.00 92.75 294 ALA A N 1
ATOM 2298 C CA . ALA A 1 294 ? 20.885 1.464 -15.067 1.00 92.75 294 ALA A CA 1
ATOM 2299 C C . ALA A 1 294 ? 20.596 -0.032 -14.891 1.00 92.75 294 ALA A C 1
ATOM 2301 O O . ALA A 1 294 ? 19.797 -0.368 -14.038 1.00 92.75 294 ALA A O 1
ATOM 2302 N N . PHE A 1 295 ? 21.267 -0.913 -15.636 1.00 94.44 295 PHE A N 1
ATOM 2303 C CA . PHE A 1 295 ? 21.103 -2.371 -15.546 1.00 94.44 295 PHE A CA 1
ATOM 2304 C C . PHE A 1 295 ? 22.408 -3.096 -15.192 1.00 94.44 295 PHE A C 1
ATOM 2306 O O . PHE A 1 295 ? 22.564 -4.278 -15.502 1.00 94.44 295 PHE A O 1
ATOM 2313 N N . GLN A 1 296 ? 23.373 -2.389 -14.595 1.00 92.50 296 GLN A N 1
ATOM 2314 C CA . GLN A 1 296 ? 24.660 -2.985 -14.247 1.00 92.50 296 GLN A CA 1
ATOM 2315 C C . GLN A 1 296 ? 24.470 -4.146 -13.256 1.00 92.50 296 GLN A C 1
ATOM 2317 O O . GLN A 1 296 ? 23.621 -4.087 -12.370 1.00 92.50 296 GLN A O 1
ATOM 2322 N N . ASP A 1 297 ? 25.240 -5.223 -13.425 1.00 93.12 297 ASP A N 1
ATOM 2323 C CA . ASP A 1 297 ? 25.251 -6.381 -12.519 1.00 93.12 297 ASP A CA 1
ATOM 2324 C C . ASP A 1 297 ? 23.861 -7.037 -12.309 1.00 93.12 297 ASP A C 1
ATOM 2326 O O . ASP A 1 297 ? 23.630 -7.763 -11.341 1.00 93.12 297 ASP A O 1
ATOM 2330 N N . SER A 1 298 ? 22.920 -6.824 -13.239 1.00 94.50 298 SER A N 1
ATOM 2331 C CA . SER A 1 298 ? 21.660 -7.577 -13.345 1.00 94.50 298 SER A CA 1
ATOM 2332 C C . SER A 1 298 ? 21.902 -8.911 -14.046 1.00 94.50 298 SER A C 1
ATOM 2334 O O . SER A 1 298 ? 21.459 -9.123 -15.169 1.00 94.50 298 SER A O 1
ATOM 2336 N N . GLU A 1 299 ? 22.678 -9.790 -13.412 1.00 93.81 299 GLU A N 1
ATOM 2337 C CA . GLU A 1 299 ? 23.336 -10.950 -14.044 1.00 93.81 299 GLU A CA 1
ATOM 2338 C C . GLU A 1 299 ? 22.419 -11.870 -14.872 1.00 93.81 299 GLU A C 1
ATOM 2340 O O . GLU A 1 299 ? 22.867 -12.436 -15.868 1.00 93.81 299 GLU A O 1
ATOM 2345 N N . ASN A 1 300 ? 21.142 -12.012 -14.497 1.00 95.25 300 ASN A N 1
ATOM 2346 C CA . ASN A 1 300 ? 20.183 -12.853 -15.223 1.00 95.25 300 ASN A CA 1
ATOM 2347 C C . ASN A 1 300 ? 19.377 -12.113 -16.305 1.00 95.25 300 ASN A C 1
ATOM 2349 O O . ASN A 1 300 ? 18.571 -12.756 -16.986 1.00 95.25 300 ASN A O 1
ATOM 2353 N N . LEU A 1 301 ? 19.582 -10.804 -16.494 1.00 95.44 301 LEU A N 1
ATOM 2354 C CA . LEU A 1 301 ? 18.889 -10.020 -17.513 1.00 95.44 301 LEU A CA 1
ATOM 2355 C C . LEU A 1 301 ? 19.386 -10.454 -18.890 1.00 95.44 301 LEU A C 1
ATOM 2357 O O . LEU A 1 301 ? 20.484 -10.112 -19.308 1.00 95.44 301 LEU A O 1
ATOM 2361 N N . SER A 1 302 ? 18.572 -11.235 -19.590 1.00 93.38 302 SER A N 1
ATOM 2362 C CA . SER A 1 302 ? 18.963 -11.905 -20.834 1.00 93.38 302 SER A CA 1
ATOM 2363 C C . SER A 1 302 ? 18.453 -11.196 -22.088 1.00 93.38 302 SER A C 1
ATOM 2365 O O . SER A 1 302 ? 19.106 -11.258 -23.132 1.00 93.38 302 SER A O 1
ATOM 2367 N N . SER A 1 303 ? 17.322 -10.496 -21.978 1.00 94.31 303 SER A N 1
ATOM 2368 C CA . SER A 1 303 ? 16.649 -9.808 -23.083 1.00 94.31 303 SER A CA 1
ATOM 2369 C C . SER A 1 303 ? 15.994 -8.506 -22.623 1.00 94.31 303 SER A C 1
ATOM 2371 O O . SER A 1 303 ? 15.611 -8.357 -21.460 1.00 94.31 303 SER A O 1
ATOM 2373 N N . ILE A 1 304 ? 15.865 -7.564 -23.552 1.00 95.38 304 ILE A N 1
ATOM 2374 C CA . ILE A 1 304 ? 15.068 -6.346 -23.393 1.00 95.38 304 ILE A CA 1
ATOM 2375 C C . ILE A 1 304 ? 13.996 -6.357 -24.481 1.00 95.38 304 ILE A C 1
ATOM 2377 O O . ILE A 1 304 ? 14.309 -6.555 -25.651 1.00 95.38 304 ILE A O 1
ATOM 2381 N N . GLU A 1 305 ? 12.744 -6.131 -24.107 1.00 96.12 305 GLU A N 1
ATOM 2382 C CA . GLU A 1 305 ? 11.654 -5.881 -25.051 1.00 96.12 305 GLU A CA 1
ATOM 2383 C C . GLU A 1 305 ? 11.485 -4.368 -25.172 1.00 96.12 305 GLU A C 1
ATOM 2385 O O . GLU A 1 305 ? 11.178 -3.703 -24.187 1.00 96.12 305 GLU A O 1
ATOM 2390 N N . PHE A 1 306 ? 11.714 -3.796 -26.347 1.00 96.44 306 PHE A N 1
ATOM 2391 C CA . PHE A 1 306 ? 11.554 -2.368 -26.587 1.00 96.44 306 PHE A CA 1
ATOM 2392 C C . PHE A 1 306 ? 10.365 -2.120 -27.513 1.00 96.44 306 PHE A C 1
ATOM 2394 O O . PHE A 1 306 ? 10.340 -2.582 -28.650 1.00 96.44 306 PHE A O 1
ATOM 2401 N N . ASP A 1 307 ? 9.388 -1.332 -27.062 1.00 97.19 307 ASP A N 1
ATOM 2402 C CA . ASP A 1 307 ? 8.154 -1.087 -27.828 1.00 97.19 307 ASP A CA 1
ATOM 2403 C C . ASP A 1 307 ? 8.336 -0.123 -29.022 1.00 97.19 307 ASP A C 1
ATOM 2405 O O . ASP A 1 307 ? 7.360 0.275 -29.666 1.00 97.19 307 ASP A O 1
ATOM 2409 N N . GLY A 1 308 ? 9.570 0.314 -29.291 1.00 96.25 308 GLY A N 1
ATOM 2410 C CA . GLY A 1 308 ? 9.938 1.148 -30.436 1.00 96.25 308 GLY A CA 1
ATOM 2411 C C . GLY A 1 308 ? 10.622 0.360 -31.555 1.00 96.25 308 GLY A C 1
ATOM 2412 O O . GLY A 1 308 ? 10.575 -0.869 -31.597 1.00 96.25 308 GLY A O 1
ATOM 2413 N N . THR A 1 309 ? 11.239 1.079 -32.491 1.00 97.38 309 THR A N 1
ATOM 2414 C CA . THR A 1 309 ? 12.013 0.498 -33.598 1.00 97.38 309 THR A CA 1
ATOM 2415 C C . THR A 1 309 ? 13.493 0.331 -33.254 1.00 97.38 309 THR A C 1
ATOM 2417 O O . THR A 1 309 ? 14.012 1.018 -32.368 1.00 97.38 309 THR A O 1
ATOM 2420 N N . VAL A 1 310 ? 14.211 -0.502 -34.011 1.00 96.56 310 VAL A N 1
ATOM 2421 C CA . VAL A 1 310 ? 15.678 -0.639 -33.932 1.00 96.56 310 VAL A CA 1
ATOM 2422 C C . VAL A 1 310 ? 16.370 0.720 -34.118 1.00 96.56 310 VAL A C 1
ATOM 2424 O O . VAL A 1 310 ? 17.317 1.049 -33.405 1.00 96.56 310 VAL A O 1
ATOM 2427 N N . GLU A 1 311 ? 15.875 1.567 -35.028 1.00 95.50 311 GLU A N 1
ATOM 2428 C CA . GLU A 1 311 ? 16.417 2.919 -35.235 1.00 95.50 311 GLU A CA 1
ATOM 2429 C C . GLU A 1 311 ? 16.266 3.801 -33.985 1.00 95.50 311 GLU A C 1
ATOM 2431 O O . GLU A 1 311 ? 17.204 4.510 -33.604 1.00 95.50 311 GLU A O 1
ATOM 2436 N N . GLN A 1 312 ? 15.097 3.761 -33.336 1.00 95.31 312 GLN A N 1
ATOM 2437 C CA . GLN A 1 312 ? 14.854 4.493 -32.092 1.00 95.31 312 GLN A CA 1
ATOM 2438 C C . GLN A 1 312 ? 15.758 3.979 -30.970 1.00 95.31 312 GLN A C 1
ATOM 2440 O O . GLN A 1 312 ? 16.370 4.787 -30.268 1.00 95.31 312 GLN A O 1
ATOM 2445 N N . TRP A 1 313 ? 15.893 2.655 -30.847 1.00 94.44 313 TRP A N 1
ATOM 2446 C CA . TRP A 1 313 ? 16.782 2.041 -29.871 1.00 94.44 313 TRP A CA 1
ATOM 2447 C C . TRP A 1 313 ? 18.224 2.506 -30.069 1.00 94.44 313 TRP A C 1
ATOM 2449 O O . TRP A 1 313 ? 18.830 3.019 -29.131 1.00 94.44 313 TRP A O 1
ATOM 2459 N N . ASN A 1 314 ? 18.765 2.423 -31.284 1.00 91.94 314 ASN A N 1
ATOM 2460 C CA . ASN A 1 314 ? 20.160 2.768 -31.571 1.00 91.94 314 ASN A CA 1
ATOM 2461 C C . ASN A 1 314 ? 20.475 4.256 -31.348 1.00 91.94 314 ASN A C 1
ATOM 2463 O O . ASN A 1 314 ? 21.582 4.594 -30.933 1.00 91.94 314 ASN A O 1
ATOM 2467 N N . LYS A 1 315 ? 19.504 5.154 -31.565 1.00 93.25 315 LYS A N 1
ATOM 2468 C CA . LYS A 1 315 ? 19.661 6.597 -31.302 1.00 93.25 315 LYS A CA 1
ATOM 2469 C C . LYS A 1 315 ? 19.529 6.976 -29.827 1.00 93.25 315 LYS A C 1
ATOM 2471 O O . LYS A 1 315 ? 19.977 8.057 -29.445 1.00 93.25 315 LYS A O 1
ATOM 2476 N N . MET A 1 316 ? 18.897 6.137 -29.005 1.00 91.69 316 MET A N 1
ATOM 2477 C CA . MET A 1 316 ? 18.684 6.431 -27.590 1.00 91.69 316 MET A CA 1
ATOM 2478 C C . MET A 1 316 ? 20.031 6.526 -26.849 1.00 91.69 316 MET A C 1
ATOM 2480 O O . MET A 1 316 ? 20.796 5.556 -26.883 1.00 91.69 316 MET A O 1
ATOM 2484 N N . PRO A 1 317 ? 20.322 7.636 -26.139 1.00 89.19 317 PRO A N 1
ATOM 2485 C CA . PRO A 1 317 ? 21.538 7.773 -25.348 1.00 89.19 317 PRO A CA 1
ATOM 2486 C C . PRO A 1 317 ? 21.644 6.678 -24.283 1.00 89.19 317 PRO A C 1
ATOM 2488 O O . PRO A 1 317 ? 20.711 6.473 -23.500 1.00 89.19 317 PRO A O 1
ATOM 2491 N N . LYS A 1 318 ? 22.802 6.013 -24.262 1.00 86.50 318 LYS A N 1
ATOM 2492 C CA . LYS A 1 318 ? 23.219 4.994 -23.287 1.00 86.50 318 LYS A CA 1
ATOM 2493 C C . LYS A 1 318 ? 24.622 5.340 -22.779 1.00 86.50 318 LYS A C 1
ATOM 2495 O O . LYS A 1 318 ? 25.286 6.214 -23.341 1.00 86.50 318 LYS A O 1
ATOM 2500 N N . CYS A 1 319 ? 25.076 4.701 -21.702 1.00 82.00 319 CYS A N 1
ATOM 2501 C CA . CYS A 1 319 ? 26.455 4.884 -21.242 1.00 82.00 319 CYS A CA 1
ATOM 2502 C C . CYS A 1 319 ? 27.474 4.273 -22.215 1.00 82.00 319 CYS A C 1
ATOM 2504 O O . CYS A 1 319 ? 27.144 3.280 -22.859 1.00 82.00 319 CYS A O 1
ATOM 2506 N N . PRO A 1 320 ? 28.712 4.806 -22.274 1.00 82.88 320 PRO A N 1
ATOM 2507 C CA . PRO A 1 320 ? 29.778 4.240 -23.106 1.00 82.88 320 PRO A CA 1
ATOM 2508 C C . PRO A 1 320 ? 30.024 2.748 -22.852 1.00 82.88 320 PRO A C 1
ATOM 2510 O O . PRO A 1 320 ? 30.226 1.997 -23.795 1.00 82.88 320 PRO A O 1
ATOM 2513 N N . ASP A 1 321 ? 29.907 2.313 -21.597 1.00 84.50 321 ASP A N 1
ATOM 2514 C CA . ASP A 1 321 ? 30.185 0.932 -21.189 1.00 84.50 321 ASP A CA 1
ATOM 2515 C C . ASP A 1 321 ? 28.921 0.047 -21.224 1.00 84.50 321 ASP A C 1
ATOM 2517 O O . ASP A 1 321 ? 28.860 -0.986 -20.556 1.00 84.50 321 ASP A O 1
ATOM 2521 N N . TRP A 1 322 ? 27.862 0.458 -21.940 1.00 87.06 322 TRP A N 1
ATOM 2522 C CA . TRP A 1 322 ? 26.604 -0.304 -22.037 1.00 87.06 322 TRP A CA 1
ATOM 2523 C C . TRP A 1 322 ? 26.854 -1.754 -22.479 1.00 87.06 322 TRP A C 1
ATOM 2525 O O . TRP A 1 322 ? 26.333 -2.706 -21.880 1.00 87.06 322 TRP A O 1
ATOM 2535 N N . ASP A 1 323 ? 27.733 -1.918 -23.466 1.00 83.94 323 ASP A N 1
ATOM 2536 C CA . ASP A 1 323 ? 28.068 -3.207 -24.073 1.00 83.94 323 ASP A CA 1
ATOM 2537 C C . ASP A 1 323 ? 28.861 -4.126 -23.141 1.00 83.94 323 ASP A C 1
ATOM 2539 O O . ASP A 1 323 ? 28.726 -5.347 -23.219 1.00 83.94 323 ASP A O 1
ATOM 2543 N N . ASP A 1 324 ? 29.543 -3.560 -22.151 1.00 86.00 324 ASP A N 1
ATOM 2544 C CA . ASP A 1 324 ? 30.282 -4.328 -21.151 1.00 86.00 324 ASP A CA 1
ATOM 2545 C C . ASP A 1 324 ? 29.451 -4.599 -19.890 1.00 86.00 324 ASP A C 1
ATOM 2547 O O . ASP A 1 324 ? 29.592 -5.644 -19.254 1.00 86.00 324 ASP A O 1
ATOM 2551 N N . LYS A 1 325 ? 28.583 -3.657 -19.499 1.00 87.06 325 LYS A N 1
ATOM 2552 C CA . LYS A 1 325 ? 27.938 -3.650 -18.173 1.00 87.06 325 LYS A CA 1
ATOM 2553 C C . LYS A 1 325 ? 26.511 -4.176 -18.141 1.00 87.06 325 LYS A C 1
ATOM 2555 O O . LYS A 1 325 ? 26.054 -4.561 -17.068 1.00 87.06 325 LYS A O 1
ATOM 2560 N N . VAL A 1 326 ? 25.798 -4.192 -19.266 1.00 90.12 326 VAL A N 1
ATOM 2561 C CA . VAL A 1 326 ? 24.402 -4.662 -19.321 1.00 90.12 326 VAL A CA 1
ATOM 2562 C C . VAL A 1 326 ? 24.342 -6.131 -19.754 1.00 90.12 326 VAL A C 1
ATOM 2564 O O . VAL A 1 326 ? 24.719 -6.432 -20.877 1.00 90.12 326 VAL A O 1
ATOM 2567 N N . PRO A 1 327 ? 23.854 -7.082 -18.945 1.00 90.12 327 PRO A N 1
ATOM 2568 C CA . PRO A 1 327 ? 23.917 -8.502 -19.325 1.00 90.12 327 PRO A CA 1
ATOM 2569 C C . PRO A 1 327 ? 23.021 -8.908 -20.511 1.00 90.12 327 PRO A C 1
ATOM 2571 O O . PRO A 1 327 ? 23.275 -9.940 -21.139 1.00 90.12 327 PRO A O 1
ATOM 2574 N N . ALA A 1 328 ? 22.011 -8.093 -20.847 1.00 90.81 328 ALA A N 1
ATOM 2575 C CA . ALA A 1 328 ? 21.079 -8.370 -21.939 1.00 90.81 328 ALA A CA 1
ATOM 2576 C C . ALA A 1 328 ? 21.816 -8.524 -23.273 1.00 90.81 328 ALA A C 1
ATOM 2578 O O . ALA A 1 328 ? 22.586 -7.646 -23.664 1.00 90.81 328 ALA A O 1
ATOM 2579 N N . LYS A 1 329 ? 21.559 -9.633 -23.976 1.00 86.25 329 LYS A N 1
ATOM 2580 C CA . LYS A 1 329 ? 22.248 -9.976 -25.233 1.00 86.25 329 LYS A CA 1
ATOM 2581 C C . LYS A 1 329 ? 21.479 -9.577 -26.482 1.00 86.25 329 LYS A C 1
ATOM 2583 O O . LYS A 1 329 ? 22.069 -9.471 -27.549 1.00 86.25 329 LYS A O 1
ATOM 2588 N N . VAL A 1 330 ? 20.168 -9.423 -26.350 1.00 90.75 330 VAL A N 1
ATOM 2589 C CA . VAL A 1 330 ? 19.263 -9.113 -27.450 1.00 90.75 330 VAL A CA 1
ATOM 2590 C C . VAL A 1 330 ? 18.262 -8.070 -26.994 1.00 90.75 330 VAL A C 1
ATOM 2592 O O . VAL A 1 330 ? 17.790 -8.098 -25.850 1.00 90.75 330 VAL A O 1
ATOM 2595 N N . VAL A 1 331 ? 17.946 -7.154 -27.901 1.00 94.56 331 VAL A N 1
ATOM 2596 C CA . VAL A 1 331 ? 16.866 -6.196 -27.721 1.00 94.56 331 VAL A CA 1
ATOM 2597 C C . VAL A 1 331 ? 15.831 -6.438 -28.807 1.00 94.56 331 VAL A C 1
ATOM 2599 O O . VAL A 1 331 ? 16.066 -6.148 -29.977 1.00 94.56 331 VAL A O 1
ATOM 2602 N N . HIS A 1 332 ? 14.681 -6.969 -28.414 1.00 96.44 332 HIS A N 1
ATOM 2603 C CA . HIS A 1 332 ? 13.558 -7.211 -29.309 1.00 96.44 332 HIS A CA 1
ATOM 2604 C C . HIS A 1 332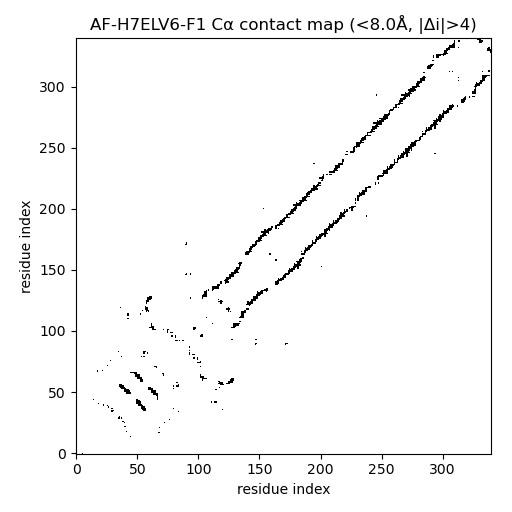 ? 12.811 -5.898 -29.530 1.00 96.44 332 HIS A C 1
ATOM 2606 O O . HIS A 1 332 ? 12.151 -5.403 -28.616 1.00 96.44 332 HIS A O 1
ATOM 2612 N N . CYS A 1 333 ? 12.935 -5.321 -30.723 1.00 97.19 333 CYS A N 1
ATOM 2613 C CA . CYS A 1 333 ? 12.179 -4.144 -31.140 1.00 97.19 333 CYS A CA 1
ATOM 2614 C C . CYS A 1 333 ? 10.965 -4.566 -31.984 1.00 97.19 333 CYS A C 1
ATOM 2616 O O . CYS A 1 333 ? 10.843 -5.706 -32.434 1.00 97.19 333 CYS A O 1
ATOM 2618 N N . THR A 1 334 ? 10.054 -3.630 -32.240 1.00 97.25 334 THR A N 1
ATOM 2619 C CA . THR A 1 334 ? 8.826 -3.895 -33.018 1.00 97.25 334 THR A CA 1
ATOM 2620 C C . THR A 1 334 ? 9.069 -4.244 -34.492 1.00 97.25 334 THR A C 1
ATOM 2622 O O . THR A 1 334 ? 8.210 -4.865 -35.117 1.00 97.25 334 THR A O 1
ATOM 2625 N N . ASP A 1 335 ? 10.219 -3.860 -35.050 1.00 97.50 335 ASP A N 1
ATOM 2626 C CA . ASP A 1 335 ? 10.616 -4.064 -36.449 1.00 97.50 335 ASP A CA 1
ATOM 2627 C C . ASP A 1 335 ? 11.825 -5.004 -36.621 1.00 97.50 335 ASP A C 1
ATOM 2629 O O . ASP A 1 335 ? 12.347 -5.139 -37.729 1.00 97.50 335 ASP A O 1
ATOM 2633 N N . GLY A 1 336 ? 12.242 -5.688 -35.551 1.00 95.81 336 GLY A N 1
ATOM 2634 C CA . GLY A 1 336 ? 13.333 -6.660 -35.565 1.00 95.81 336 GLY A CA 1
ATOM 2635 C C . GLY A 1 336 ? 14.171 -6.633 -34.292 1.00 95.81 336 GLY A C 1
ATOM 2636 O O . GLY A 1 336 ? 13.911 -5.864 -33.370 1.00 95.81 336 GLY A O 1
ATOM 2637 N N . ASP A 1 337 ? 15.201 -7.468 -34.252 1.00 95.69 337 ASP A N 1
ATOM 2638 C CA . ASP A 1 337 ? 16.137 -7.491 -33.133 1.00 95.69 337 ASP A CA 1
ATOM 2639 C C . ASP A 1 337 ? 17.250 -6.464 -33.365 1.00 95.69 337 ASP A C 1
ATOM 2641 O O . ASP A 1 337 ? 17.859 -6.420 -34.437 1.00 95.69 337 ASP A O 1
ATOM 2645 N N . ALA A 1 338 ? 17.526 -5.642 -32.354 1.00 89.50 338 ALA A N 1
ATOM 2646 C CA . ALA A 1 338 ? 18.770 -4.897 -32.280 1.00 89.50 338 ALA A CA 1
ATOM 2647 C C . ALA A 1 338 ? 19.804 -5.782 -31.575 1.00 89.50 338 ALA A C 1
ATOM 2649 O O . ALA A 1 338 ? 19.588 -6.254 -30.451 1.00 89.50 338 ALA A O 1
ATOM 2650 N N . GLU A 1 339 ? 20.917 -6.026 -32.261 1.00 71.06 339 GLU A N 1
ATOM 2651 C CA . GLU A 1 339 ? 22.095 -6.598 -31.621 1.00 71.06 339 GLU A CA 1
ATOM 2652 C C . GLU A 1 339 ? 22.670 -5.593 -30.625 1.00 71.06 339 GLU A C 1
ATOM 2654 O O . GLU A 1 339 ? 22.473 -4.379 -30.757 1.00 71.06 339 GLU A O 1
ATOM 2659 N N . LYS A 1 340 ? 23.321 -6.136 -29.597 1.00 62.28 340 LYS A N 1
ATOM 2660 C CA . LYS A 1 340 ? 24.024 -5.344 -28.603 1.00 62.28 340 LYS A CA 1
ATOM 2661 C C . LYS A 1 340 ? 25.240 -4.671 -29.226 1.00 62.28 340 LYS A C 1
ATOM 2663 O O . LYS A 1 340 ? 26.068 -5.416 -29.801 1.00 62.28 340 LYS A O 1
#

InterPro domains:
  IPR026906 BspA-type LRR region [PF13306] (160-221)
  IPR026906 BspA-type LRR region [PF13306] (231-313)
  IPR032675 Leucine-rich repeat domain superfamily [G3DSA:3.80.10.10] (105-226)
  IPR032675 Leucine-rich repeat domain superfamily [G3DSA:3.80.10.10] (227-321)
  IPR053139 Putative surface bspA-like protein [PTHR45661] (32-309)

pLDDT: mean 86.33, std 10.21, range [41.88, 97.81]

Radius of gyration: 25.53 Å; Cα contacts (8 Å, |Δi|>4): 879; chains: 1; bounding box: 63×31×90 Å

Solvent-accessible surface area (backbone atoms only — not comparable to full-atom values): 16493 Å² total; per-residue (Å²): 130,55,75,67,55,52,50,52,52,51,53,52,52,51,52,51,51,52,53,53,48,41,47,49,56,49,55,47,54,34,57,78,70,67,51,73,66,60,51,71,43,79,79,43,80,51,92,69,35,27,34,36,40,40,33,33,60,11,37,30,34,35,31,62,42,59,56,54,56,85,80,44,55,72,53,50,49,57,46,51,54,43,57,64,45,82,86,52,52,74,64,57,33,49,58,51,34,61,72,42,97,54,32,52,33,55,60,52,77,96,46,13,86,70,42,64,56,52,49,27,98,88,15,38,26,34,42,39,29,27,45,48,44,56,38,62,40,69,71,65,31,30,29,45,35,44,33,56,27,39,29,37,34,57,42,18,46,56,46,77,98,55,92,58,50,35,28,36,41,38,41,41,66,55,28,30,36,36,24,34,32,21,35,21,33,79,42,25,33,36,40,38,50,28,54,48,25,42,43,63,33,45,36,38,55,37,77,26,67,48,26,36,38,42,39,47,28,42,48,59,56,75,86,54,74,45,46,44,56,43,47,28,28,36,42,44,56,33,65,67,28,49,56,47,53,56,40,40,36,31,49,15,38,39,22,42,44,56,57,55,35,69,50,24,32,34,41,19,37,28,19,34,18,36,14,41,42,20,38,48,44,54,43,38,57,53,45,59,35,42,37,47,53,24,43,24,63,11,70,46,19,47,35,33,40,33,68,32,40,45,69,58,57,73,68,37,52,63,39,93,57,43,83,80,41,36,55,43,60,39,32,44,26,75,78,41,72,33,77,111

Organism: NCBI:txid907348

Mean predicted aligned error: 8.2 Å

Sequence (340 aa):
MNDIEKENAKLNKIKQIQQVTATSLFSEAIKEKGIKDCSVEIIKSTMAENILLVNVKGNNVLLKASANVQEWIGDVQKIVDALSDETKSSNEIFDALMKTSLPPLEIPKKLANKVTLRRNKNGKARLFAQGILKNINFQSVKELELVGMTEIEEKALYHRFEDYKLKTLIIADGVKKIGSAAFCFDNLVSATLPDSVTECGSDIFKDCEKLTSLRLPKSLRVKDIFMIPEFLKHVTLSDAVTKIDGFFFLNCRSLESVEIPEGVTEIGMHSFEHCISLKSIRIPKNVVKINPCAFQDSENLSSIEFDGTVEQWNKMPKCPDWDDKVPAKVVHCTDGDAEK